Protein AF-A0A1Q9JGI2-F1 (afdb_monomer_lite)

Organism: NCBI:txid2652292

InterPro domains:
  IPR002078 RNA polymerase sigma factor 54 interaction domain [PF00158] (1-70)
  IPR002078 RNA polymerase sigma factor 54 interaction domain [PS50045] (1-134)
  IPR027417 P-loop containing nucleoside triphosphate hydrolase [G3DSA:3.40.50.300] (1-76)
  IPR027417 P-loop containing nucleoside triphosphate hydrolase [SSF52540] (1-148)
  IPR058031 NorR-like, AAA+ ATPase lid domain [PF25601] (77-155)

Foldseek 3Di:
DEAEAPLVDAPVVLVQVLCCLPVCWHADVPGDDIDHHDDDYHYDHPDDVVVCVVVVSHDPSSCVSNVPDDDDDDFCLVVLVCLQVLQVVLLVVCCVVVVAAEPEADPVVSVLSSPQPPPVGSVLSNVQSVQLCVVHRHYHRYPVSGDPVSVVVVDDDDDDDDDDDDDPPDDDDDDDDDDDDDDDDDDDDD

Structure (mmCIF, N/CA/C/O backbone):
data_AF-A0A1Q9JGI2-F1
#
_entry.id   AF-A0A1Q9JGI2-F1
#
loop_
_atom_site.group_PDB
_atom_site.id
_atom_site.type_symbol
_atom_site.label_atom_id
_atom_site.label_alt_id
_atom_site.label_comp_id
_atom_site.label_asym_id
_atom_site.label_entity_id
_atom_site.label_seq_id
_atom_site.pdbx_PDB_ins_code
_atom_site.Cartn_x
_atom_site.Cartn_y
_atom_site.Cartn_z
_atom_site.occupancy
_atom_site.B_iso_or_equiv
_atom_site.auth_seq_id
_atom_site.auth_comp_id
_atom_site.auth_asym_id
_atom_site.auth_atom_id
_atom_site.pdbx_PDB_model_num
ATOM 1 N N . MET A 1 1 ? -7.222 12.067 8.626 1.00 86.25 1 MET A N 1
ATOM 2 C CA . MET A 1 1 ? -6.091 11.325 9.224 1.00 86.25 1 MET A CA 1
ATOM 3 C C . MET A 1 1 ? -5.980 9.968 8.543 1.00 86.25 1 MET A C 1
ATOM 5 O O . MET A 1 1 ? -7.014 9.351 8.307 1.00 86.25 1 MET A O 1
ATOM 9 N N . PHE A 1 2 ? -4.762 9.530 8.213 1.00 91.88 2 PHE A N 1
ATOM 10 C CA . PHE A 1 2 ? -4.482 8.203 7.651 1.00 91.88 2 PHE A CA 1
ATOM 11 C C . PHE A 1 2 ? -3.657 7.391 8.654 1.00 91.88 2 PHE A C 1
ATOM 13 O O . PHE A 1 2 ? -2.666 7.902 9.171 1.00 91.88 2 PHE A O 1
ATOM 20 N N . LEU A 1 3 ? -4.098 6.173 8.956 1.00 90.25 3 LEU A N 1
ATOM 21 C CA . LEU A 1 3 ? -3.428 5.229 9.844 1.00 90.25 3 LEU A CA 1
ATOM 22 C C . LEU A 1 3 ? -2.911 4.070 8.996 1.00 90.25 3 LEU A C 1
ATOM 24 O O . LEU A 1 3 ? -3.700 3.212 8.595 1.00 90.25 3 LEU A O 1
ATOM 28 N N . ASP A 1 4 ? -1.611 4.067 8.712 1.00 91.56 4 ASP A N 1
ATOM 29 C CA . ASP A 1 4 ? -1.003 2.946 8.001 1.00 91.56 4 ASP A CA 1
ATOM 30 C C . ASP A 1 4 ? -0.742 1.776 8.950 1.00 91.56 4 ASP A C 1
ATOM 32 O O . ASP A 1 4 ? -0.468 1.987 10.132 1.00 91.56 4 ASP A O 1
ATOM 36 N N . GLU A 1 5 ? -0.870 0.557 8.430 1.00 89.31 5 GLU A N 1
ATOM 37 C CA . GLU A 1 5 ? -0.613 -0.693 9.155 1.00 89.31 5 GLU A CA 1
ATOM 38 C C . GLU A 1 5 ? -1.245 -0.728 10.556 1.00 89.31 5 GLU A C 1
ATOM 40 O O . GLU A 1 5 ? -0.575 -0.963 11.563 1.00 89.31 5 GLU A O 1
ATOM 45 N N . VAL A 1 6 ? -2.564 -0.516 10.643 1.00 90.25 6 VAL A N 1
ATOM 46 C CA . VAL A 1 6 ? -3.296 -0.454 11.926 1.00 90.25 6 VAL A CA 1
ATOM 47 C C . VAL A 1 6 ? -3.138 -1.724 12.777 1.00 90.25 6 VAL A C 1
ATOM 49 O O . VAL A 1 6 ? -3.292 -1.688 13.996 1.00 90.25 6 VAL A O 1
ATOM 52 N N . ASN A 1 7 ? -2.793 -2.846 12.148 1.00 88.12 7 ASN A N 1
ATOM 53 C CA . ASN A 1 7 ? -2.460 -4.108 12.801 1.00 88.12 7 ASN A CA 1
ATOM 54 C C . ASN A 1 7 ? -1.160 -4.073 13.622 1.00 88.12 7 ASN A C 1
ATOM 56 O O . ASN A 1 7 ? -1.022 -4.859 14.551 1.00 88.12 7 ASN A O 1
ATOM 60 N N . SER A 1 8 ? -0.231 -3.164 13.324 1.00 88.88 8 SER A N 1
ATOM 61 C CA . SER A 1 8 ? 1.023 -3.002 14.075 1.00 88.88 8 SER A CA 1
ATOM 62 C C . SER A 1 8 ? 0.835 -2.277 15.416 1.00 88.88 8 SER A C 1
ATOM 64 O O . SER A 1 8 ? 1.748 -2.234 16.242 1.00 88.88 8 SER A O 1
ATOM 66 N N . ILE A 1 9 ? -0.349 -1.699 15.655 1.00 90.31 9 ILE A N 1
ATOM 67 C CA . ILE A 1 9 ? -0.633 -0.904 16.849 1.00 90.31 9 ILE A CA 1
ATOM 68 C C . ILE A 1 9 ? -0.701 -1.819 18.082 1.00 90.31 9 ILE A C 1
ATOM 70 O O . ILE A 1 9 ? -1.552 -2.711 18.133 1.00 90.31 9 ILE A O 1
ATOM 74 N N . PRO A 1 10 ? 0.095 -1.557 19.137 1.00 91.44 10 PRO A N 1
ATOM 75 C CA . PRO A 1 10 ? 0.026 -2.315 20.383 1.00 91.44 10 PRO A CA 1
ATOM 76 C C . PRO A 1 10 ? -1.362 -2.258 21.047 1.00 91.44 10 PRO A C 1
ATOM 78 O O . PRO A 1 10 ? -2.032 -1.222 21.035 1.00 91.44 10 PRO A O 1
ATOM 81 N N . LEU A 1 11 ? -1.782 -3.347 21.703 1.00 90.06 11 LEU A N 1
ATOM 82 C CA . LEU A 1 11 ? -3.115 -3.494 22.322 1.00 90.06 11 LEU A CA 1
ATOM 83 C C . LEU A 1 11 ? -3.508 -2.347 23.273 1.00 90.06 11 LEU A C 1
ATOM 85 O O . LEU A 1 11 ? -4.669 -1.929 23.317 1.00 90.06 11 LEU A O 1
ATOM 89 N N . ASN A 1 12 ? -2.550 -1.807 24.030 1.00 89.62 12 ASN A N 1
ATOM 90 C CA . ASN A 1 12 ? -2.787 -0.678 24.935 1.00 89.62 12 ASN A CA 1
ATOM 91 C C . ASN A 1 12 ? -3.157 0.613 24.179 1.00 89.62 12 ASN A C 1
ATOM 93 O O . ASN A 1 12 ? -3.966 1.407 24.666 1.00 89.62 12 ASN A O 1
ATOM 97 N N . LEU A 1 13 ? -2.589 0.823 22.991 1.00 91.31 13 LEU A N 1
ATOM 98 C CA . LEU A 1 13 ? -2.854 1.979 22.145 1.00 91.31 13 LEU A CA 1
ATOM 99 C C . LEU A 1 13 ? -4.146 1.794 21.341 1.00 91.31 13 LEU A C 1
ATOM 101 O O . LEU A 1 13 ? -4.882 2.765 21.169 1.00 91.31 13 LEU A O 1
ATOM 105 N N . GLN A 1 14 ? -4.496 0.556 20.973 1.00 92.50 14 GLN A N 1
ATOM 106 C CA . GLN A 1 14 ? -5.791 0.234 20.358 1.00 92.50 14 GLN A CA 1
ATOM 107 C C . GLN A 1 14 ? -6.971 0.706 21.229 1.0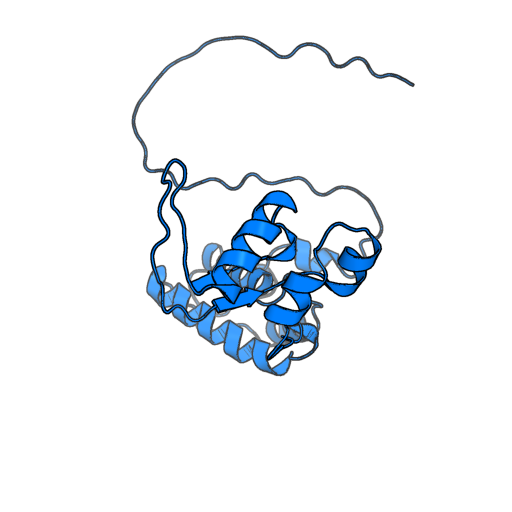0 92.50 14 GLN A C 1
ATOM 109 O O . GLN A 1 14 ? -7.931 1.275 20.716 1.00 92.50 14 GLN A O 1
ATOM 114 N N . GLY A 1 15 ? -6.883 0.557 22.558 1.00 90.94 15 GLY A N 1
ATOM 115 C CA . GLY A 1 15 ? -7.915 1.052 23.480 1.00 90.94 15 GLY A CA 1
ATOM 116 C C . GLY A 1 15 ? -8.041 2.582 23.512 1.00 90.94 15 GLY A C 1
ATOM 117 O O . GLY A 1 15 ? -9.142 3.111 23.652 1.00 90.94 15 GLY A O 1
ATOM 118 N N . LYS A 1 16 ? -6.930 3.309 23.344 1.00 90.44 16 LYS A N 1
ATOM 119 C CA . LYS A 1 16 ? -6.950 4.778 23.240 1.00 90.44 16 LYS A CA 1
ATOM 120 C C . LYS A 1 16 ? -7.532 5.233 21.903 1.00 90.44 16 LYS A C 1
ATOM 122 O O . LYS A 1 16 ? -8.309 6.180 21.881 1.00 90.44 16 LYS A O 1
ATOM 127 N N . LEU A 1 17 ? -7.190 4.540 20.815 1.00 91.19 17 LEU A N 1
ATOM 128 C CA . LEU A 1 17 ? -7.742 4.806 19.487 1.00 91.19 17 LEU A CA 1
ATOM 129 C C . LEU A 1 17 ? -9.256 4.571 19.453 1.00 91.19 17 LEU A C 1
ATOM 131 O O . LEU A 1 17 ? -9.982 5.397 18.913 1.00 91.19 17 LEU A O 1
ATOM 135 N N . LEU A 1 18 ? -9.734 3.494 20.084 1.00 91.75 18 LEU A N 1
ATOM 136 C CA . LEU A 1 18 ? -11.164 3.237 20.234 1.00 91.75 18 LEU A CA 1
ATOM 137 C C . LEU A 1 18 ? -11.869 4.398 20.945 1.00 91.75 18 LEU A C 1
ATOM 139 O O . LEU A 1 18 ? -12.852 4.913 20.428 1.00 91.75 18 LEU A O 1
ATOM 143 N N . ARG A 1 19 ? -11.334 4.872 22.079 1.00 90.12 19 ARG A N 1
ATOM 144 C CA . ARG A 1 19 ? -11.913 6.029 22.784 1.00 90.12 19 ARG A CA 1
ATOM 145 C C . ARG A 1 19 ? -11.949 7.287 21.921 1.00 90.12 19 ARG A C 1
ATOM 147 O O . ARG A 1 19 ? -12.943 8.001 21.951 1.00 90.12 19 ARG A O 1
ATOM 154 N N . ALA A 1 20 ? -10.901 7.533 21.138 1.00 90.50 20 ALA A N 1
ATOM 155 C CA . ALA A 1 20 ? -10.866 8.668 20.221 1.00 90.50 20 ALA A CA 1
ATOM 156 C C . ALA A 1 20 ? -11.921 8.557 19.107 1.00 90.50 20 ALA A C 1
ATOM 158 O O . ALA A 1 20 ? -12.533 9.558 18.745 1.00 90.50 20 ALA A O 1
ATOM 159 N N . LEU A 1 21 ? -12.153 7.345 18.595 1.00 89.25 21 LEU A N 1
ATOM 160 C CA . LEU A 1 21 ? -13.178 7.059 17.589 1.00 89.25 21 LEU A CA 1
ATOM 161 C C . LEU A 1 21 ? -14.604 7.188 18.135 1.00 89.25 21 LEU A C 1
ATOM 163 O O . LEU A 1 21 ? -15.486 7.621 17.406 1.00 89.25 21 LEU A O 1
ATOM 167 N N . GLU A 1 22 ? -14.841 6.786 19.384 1.00 89.06 22 GLU A N 1
ATOM 168 C CA . GLU A 1 22 ? -16.183 6.777 19.979 1.00 89.06 22 GLU A CA 1
ATOM 169 C C . GLU A 1 22 ? -16.595 8.129 20.556 1.00 89.06 22 GLU A C 1
ATOM 171 O O . GLU A 1 22 ? -17.720 8.570 20.337 1.00 89.06 22 GLU A O 1
ATOM 176 N N . ASN A 1 23 ? -15.687 8.791 21.274 1.00 90.06 23 ASN A N 1
ATOM 177 C CA . ASN A 1 23 ? -15.982 10.052 21.955 1.00 90.06 23 ASN A CA 1
ATOM 178 C C . ASN A 1 23 ? -15.722 11.273 21.069 1.00 90.06 23 ASN A C 1
ATOM 180 O O . ASN A 1 23 ? -15.964 12.393 21.510 1.00 90.06 23 ASN A O 1
ATOM 184 N N . HIS A 1 24 ? -15.165 11.078 19.866 1.00 90.31 24 HIS A N 1
ATOM 185 C CA . HIS A 1 24 ? -14.671 12.162 19.013 1.00 90.31 24 HIS A CA 1
ATOM 186 C C . HIS A 1 24 ? -13.760 13.134 19.775 1.00 90.31 24 HIS A C 1
ATOM 188 O O . HIS A 1 24 ? -13.758 14.334 19.520 1.00 90.31 24 HIS A O 1
ATOM 194 N N . ALA A 1 25 ? -12.984 12.620 20.732 1.00 91.19 25 ALA A N 1
ATOM 195 C CA . ALA A 1 25 ? -12.150 13.431 21.599 1.00 91.19 25 ALA A CA 1
ATOM 196 C C . ALA A 1 25 ? -10.812 12.753 21.883 1.00 91.19 25 ALA A C 1
ATOM 198 O O . ALA A 1 25 ? -10.717 11.534 22.039 1.00 91.19 25 ALA A O 1
ATOM 199 N N . ILE A 1 26 ? -9.759 13.557 21.980 1.00 91.94 26 ILE A N 1
ATOM 200 C CA . ILE A 1 26 ? -8.405 13.094 22.279 1.00 91.94 26 ILE A CA 1
ATOM 201 C C . ILE A 1 26 ? -7.867 13.751 23.542 1.00 91.94 26 ILE A C 1
ATOM 203 O O . ILE A 1 26 ? -8.270 14.844 23.934 1.00 91.94 26 ILE A O 1
ATOM 207 N N . ARG A 1 27 ? -6.898 13.084 24.162 1.00 91.12 27 ARG A N 1
ATOM 208 C CA . ARG A 1 27 ? -6.181 13.571 25.338 1.00 91.12 27 ARG A CA 1
ATOM 209 C C . ARG A 1 27 ? -4.689 13.502 25.069 1.00 91.12 27 ARG A C 1
ATOM 211 O O . ARG A 1 27 ? -4.192 12.447 24.665 1.00 91.12 27 ARG A O 1
ATOM 218 N N . ARG A 1 28 ? -3.966 14.602 25.288 1.00 90.88 28 ARG A N 1
ATOM 219 C CA . ARG A 1 28 ? -2.502 14.586 25.170 1.00 90.88 28 ARG A CA 1
ATOM 220 C C . ARG A 1 28 ? -1.890 13.793 26.322 1.00 90.88 28 ARG A C 1
ATOM 222 O O . ARG A 1 28 ? -2.480 13.645 27.390 1.00 90.88 28 ARG A O 1
ATOM 229 N N . VAL A 1 29 ? -0.690 13.263 26.109 1.00 90.50 29 VAL A N 1
ATOM 230 C CA . VAL A 1 29 ? 0.032 12.542 27.165 1.00 90.50 29 VAL A CA 1
ATOM 231 C C . VAL A 1 29 ? 0.320 13.508 28.318 1.00 90.50 29 VAL A C 1
ATOM 233 O O . VAL A 1 29 ? 0.871 14.580 28.095 1.00 90.50 29 VAL A O 1
ATOM 236 N N . GLY A 1 30 ? -0.083 13.135 29.535 1.00 90.31 30 GLY A N 1
ATOM 237 C CA . GLY A 1 30 ? 0.064 13.966 30.737 1.00 90.31 30 GLY A CA 1
ATOM 238 C C . GLY A 1 30 ? -1.056 14.987 30.966 1.00 90.31 30 GLY A C 1
ATOM 239 O O . GLY A 1 30 ? -1.096 15.612 32.019 1.00 90.31 30 GLY A O 1
ATOM 240 N N . GLU A 1 31 ? -1.990 15.139 30.027 1.00 92.31 31 GLU A N 1
ATOM 241 C CA . GLU A 1 31 ? -3.155 16.013 30.180 1.00 92.31 31 GLU A CA 1
ATOM 242 C C . GLU A 1 31 ? -4.300 15.252 30.870 1.00 92.31 31 GLU A C 1
ATOM 244 O O . GLU A 1 31 ? -4.429 14.036 30.716 1.00 92.31 31 GLU A O 1
ATOM 249 N N . THR A 1 32 ? -5.134 15.942 31.648 1.00 88.50 32 THR A N 1
ATOM 250 C CA . THR A 1 32 ? -6.282 15.331 32.349 1.00 88.50 32 THR A CA 1
ATOM 251 C C . THR A 1 32 ? -7.618 15.595 31.665 1.00 88.50 32 THR A C 1
ATOM 253 O O . THR A 1 32 ? -8.570 14.855 31.908 1.00 88.50 32 THR A O 1
ATOM 256 N N . PHE A 1 33 ? -7.689 16.601 30.793 1.00 90.31 33 PHE A N 1
ATOM 257 C CA . PHE A 1 33 ? -8.903 16.971 30.075 1.00 90.31 33 PHE A CA 1
ATOM 258 C C . PHE A 1 33 ? -8.884 16.485 28.625 1.00 90.31 33 PHE A C 1
ATOM 260 O O . PHE A 1 33 ? -7.829 16.293 28.019 1.00 90.31 33 PHE A O 1
ATOM 267 N N . GLU A 1 34 ? -10.075 16.248 28.088 1.00 92.19 34 GLU A N 1
ATOM 268 C CA . GLU A 1 34 ? -10.279 15.807 26.711 1.00 92.19 34 GLU A CA 1
ATOM 269 C C . GLU A 1 34 ? -10.538 17.007 25.801 1.00 92.19 34 GLU A C 1
ATOM 271 O O . GLU A 1 34 ? -10.985 18.066 26.243 1.00 92.19 34 GLU A O 1
ATOM 276 N N . ARG A 1 35 ? -10.209 16.848 24.522 1.00 92.12 35 ARG A N 1
ATOM 277 C CA . ARG A 1 35 ? -10.383 17.866 23.488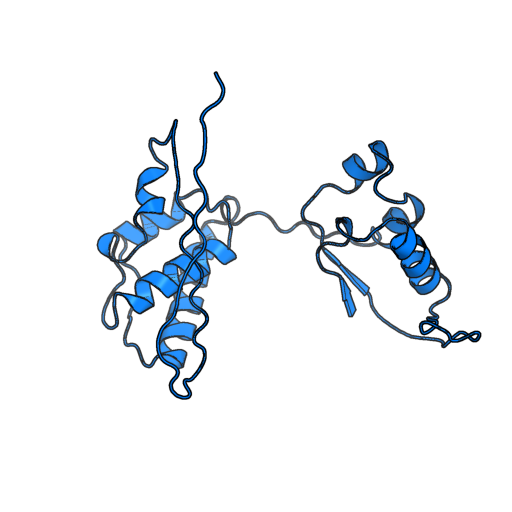 1.00 92.12 35 ARG A CA 1
ATOM 278 C C . ARG A 1 35 ? -11.196 17.260 22.365 1.00 92.12 35 ARG A C 1
ATOM 280 O O . ARG A 1 35 ? -10.756 16.266 21.790 1.00 92.12 35 ARG A O 1
ATOM 287 N N . GLU A 1 36 ? -12.341 17.856 22.062 1.00 93.69 36 GLU A N 1
ATOM 288 C CA . GLU A 1 36 ? -13.157 17.443 20.923 1.00 93.69 36 GLU A CA 1
ATOM 289 C C . GLU A 1 36 ? -12.398 17.626 19.605 1.00 93.69 36 GLU A C 1
ATOM 291 O O . GLU A 1 36 ? -11.622 18.569 19.419 1.00 93.69 36 GLU A O 1
ATOM 296 N N . THR A 1 37 ? -12.612 16.686 18.694 1.00 89.00 37 THR A N 1
ATOM 297 C CA . THR A 1 37 ? -11.967 16.615 17.389 1.00 89.00 37 THR A CA 1
ATOM 298 C C . THR A 1 37 ? -12.933 16.074 16.350 1.00 89.00 37 THR A C 1
ATOM 300 O O . THR A 1 37 ? -13.433 14.959 16.480 1.00 89.00 37 THR A O 1
ATOM 303 N N . ASP A 1 38 ? -13.104 16.824 15.267 1.00 90.62 38 ASP A N 1
ATOM 304 C CA . ASP A 1 38 ? -13.773 16.351 14.060 1.00 90.62 38 ASP A CA 1
ATOM 305 C C . ASP A 1 38 ? -12.717 15.876 13.054 1.00 90.62 38 ASP A C 1
ATOM 307 O O . ASP A 1 38 ? -12.021 16.672 12.418 1.00 90.62 38 ASP A O 1
ATOM 311 N N . VAL A 1 39 ? -12.519 14.558 12.975 1.00 89.44 39 VAL A N 1
ATOM 312 C CA . VAL A 1 39 ? -11.519 13.949 12.094 1.00 89.44 39 VAL A CA 1
ATOM 313 C C . VAL A 1 39 ? -12.098 12.769 11.329 1.00 89.44 39 VAL A C 1
ATOM 315 O O . VAL A 1 39 ? -12.639 11.823 11.895 1.00 89.44 39 VAL A O 1
ATOM 318 N N . ARG A 1 40 ? -11.881 12.763 10.011 1.00 90.00 40 ARG A N 1
ATOM 319 C CA . ARG A 1 40 ? -12.107 11.576 9.183 1.00 90.00 40 ARG A CA 1
ATOM 320 C C . ARG A 1 40 ? -10.900 10.648 9.264 1.00 90.00 40 ARG A C 1
ATOM 322 O O . ARG A 1 40 ? -9.776 11.076 8.979 1.00 90.00 40 ARG A O 1
ATOM 329 N N . ILE A 1 41 ? -11.133 9.388 9.617 1.00 88.81 41 ILE A N 1
ATOM 330 C CA . ILE A 1 41 ? -10.091 8.364 9.747 1.00 88.81 41 ILE A CA 1
ATOM 331 C C . ILE A 1 41 ? -10.170 7.401 8.564 1.00 88.81 41 ILE A C 1
ATOM 333 O O . ILE A 1 41 ? -11.242 6.925 8.200 1.00 88.81 41 ILE A O 1
ATOM 337 N N . ILE A 1 42 ? -9.016 7.141 7.956 1.00 92.06 42 ILE A N 1
ATOM 338 C CA . ILE A 1 42 ? -8.810 6.114 6.935 1.00 92.06 42 ILE A CA 1
ATOM 339 C C . ILE A 1 42 ? -7.691 5.221 7.460 1.00 92.06 42 ILE A C 1
ATOM 341 O O . ILE A 1 42 ? -6.659 5.742 7.874 1.00 92.06 42 ILE A O 1
ATOM 345 N N . ALA A 1 43 ? -7.893 3.907 7.469 1.00 91.81 43 ALA A N 1
ATOM 346 C CA . ALA A 1 43 ? -6.903 2.954 7.954 1.00 91.81 43 ALA A CA 1
ATOM 347 C C . ALA A 1 43 ? -6.587 1.906 6.883 1.00 91.81 43 ALA A C 1
ATOM 349 O O . ALA A 1 43 ? -7.484 1.480 6.153 1.00 91.81 43 ALA A O 1
ATOM 350 N N . SER A 1 44 ? -5.331 1.480 6.815 1.00 92.19 44 SER A N 1
ATOM 351 C CA . SER A 1 44 ? -4.867 0.354 5.999 1.00 92.19 44 SER A CA 1
ATOM 352 C C . SER A 1 44 ? -4.320 -0.761 6.883 1.00 92.19 44 SER A C 1
ATOM 354 O O . SER A 1 44 ? -3.937 -0.567 8.037 1.00 92.19 44 SER A O 1
ATOM 356 N N . THR A 1 45 ? -4.314 -1.967 6.328 1.00 90.56 45 THR A N 1
ATOM 357 C CA . THR A 1 45 ? -3.728 -3.151 6.948 1.00 90.56 45 THR A CA 1
ATOM 358 C C . THR A 1 45 ? -3.147 -4.041 5.857 1.00 90.56 45 THR A C 1
ATOM 360 O O . THR A 1 45 ? -3.714 -4.136 4.767 1.00 90.56 45 THR A O 1
ATOM 363 N N . ASN A 1 46 ? -2.001 -4.655 6.139 1.00 87.00 46 ASN A N 1
ATOM 364 C CA . ASN A 1 46 ? -1.339 -5.614 5.254 1.00 87.00 46 ASN A CA 1
ATOM 365 C C . ASN A 1 46 ? -1.748 -7.070 5.552 1.00 87.00 46 ASN A C 1
ATOM 367 O O . ASN A 1 46 ? -1.452 -7.962 4.761 1.00 87.00 46 ASN A O 1
ATOM 371 N N . GLU A 1 47 ? -2.466 -7.309 6.652 1.00 82.88 47 GLU A N 1
ATOM 372 C CA . GLU A 1 47 ? -2.909 -8.631 7.082 1.00 82.88 47 GLU A CA 1
ATOM 373 C C . GLU A 1 47 ? -4.421 -8.684 7.319 1.00 82.88 47 GLU A C 1
ATOM 375 O O . GLU A 1 47 ? -5.109 -7.686 7.534 1.00 82.88 47 GLU A O 1
ATOM 380 N N . MET A 1 48 ? -4.978 -9.894 7.296 1.00 85.31 48 MET A N 1
ATOM 381 C CA . MET A 1 48 ? -6.387 -10.081 7.628 1.00 85.31 48 MET A CA 1
ATOM 382 C C . MET A 1 48 ? -6.600 -9.931 9.136 1.00 85.31 48 MET A C 1
ATOM 384 O O . MET A 1 48 ? -6.364 -10.874 9.891 1.00 85.31 48 MET A O 1
ATOM 388 N N . LEU A 1 49 ? -7.152 -8.787 9.555 1.00 86.25 49 LEU A N 1
ATOM 389 C CA . LEU A 1 49 ? -7.452 -8.480 10.963 1.00 86.25 49 LEU A CA 1
ATOM 390 C C . LEU A 1 49 ? -8.268 -9.573 11.675 1.00 86.25 49 LEU A C 1
ATOM 392 O O . LEU A 1 49 ? -8.093 -9.784 12.870 1.00 86.25 49 LEU A O 1
ATOM 396 N N . TYR A 1 50 ? -9.115 -10.319 10.957 1.00 85.44 50 TYR A N 1
ATOM 397 C CA . TYR A 1 50 ? -9.852 -11.459 11.520 1.00 85.44 50 TYR A CA 1
ATOM 398 C C . TYR A 1 50 ? -8.941 -12.540 12.115 1.00 85.44 50 TYR A C 1
ATOM 400 O O . TYR A 1 50 ? -9.238 -13.039 13.194 1.00 85.44 50 TYR A O 1
ATOM 408 N N . LYS A 1 51 ? -7.811 -12.855 11.470 1.00 88.31 51 LYS A N 1
ATOM 409 C CA . LYS A 1 51 ? -6.844 -13.836 11.991 1.00 88.31 51 LYS A CA 1
ATOM 410 C C . LYS A 1 51 ? -6.157 -13.327 13.261 1.00 88.31 51 LYS A C 1
ATOM 412 O O . LYS A 1 51 ? -5.867 -14.102 14.164 1.00 88.31 51 LYS A O 1
ATOM 417 N N . MET A 1 52 ? -5.937 -12.017 13.355 1.00 85.88 52 MET A N 1
ATOM 418 C CA . MET A 1 52 ? -5.350 -11.390 14.543 1.00 85.88 52 MET A CA 1
ATOM 419 C C . MET A 1 52 ? -6.328 -11.331 15.719 1.00 85.88 52 MET A C 1
ATOM 421 O O . MET A 1 52 ? -5.907 -11.417 16.872 1.00 85.88 52 MET A O 1
ATOM 425 N N . LEU A 1 53 ? -7.638 -11.236 15.447 1.00 88.69 53 LEU A N 1
ATOM 426 C CA . LEU A 1 53 ? -8.664 -11.365 16.486 1.00 88.69 53 LEU A CA 1
ATOM 427 C C . LEU A 1 53 ? -8.615 -12.742 17.157 1.00 88.69 53 LEU A C 1
ATOM 429 O O . LEU A 1 53 ? -8.762 -12.826 18.373 1.00 88.69 53 LEU A O 1
ATOM 433 N N . GLU A 1 54 ? -8.412 -13.810 16.379 1.00 88.50 54 GLU A N 1
ATOM 434 C CA . GLU A 1 54 ? -8.318 -15.183 16.901 1.00 88.50 54 GLU A CA 1
ATOM 435 C C . GLU A 1 54 ? -7.094 -15.376 17.804 1.00 88.50 54 GLU A C 1
ATOM 437 O O . GLU A 1 54 ? -7.156 -16.125 18.775 1.00 88.50 54 GLU A O 1
ATOM 442 N N . ARG A 1 55 ? -6.004 -14.651 17.528 1.00 89.06 55 ARG A N 1
ATOM 443 C CA . ARG A 1 55 ? -4.768 -14.658 18.328 1.00 89.06 55 ARG A CA 1
ATOM 444 C C . ARG A 1 55 ? -4.804 -13.711 19.531 1.00 89.06 55 ARG A C 1
ATOM 446 O O . ARG A 1 55 ? -3.874 -13.710 20.329 1.00 89.06 55 ARG A O 1
ATOM 453 N N . GLY A 1 56 ? -5.853 -12.897 19.669 1.00 86.56 56 GLY A N 1
ATOM 454 C CA . GLY A 1 56 ? -5.963 -11.890 20.729 1.00 86.56 56 GLY A CA 1
ATOM 455 C C . GLY A 1 56 ? -5.041 -10.675 20.554 1.00 86.56 56 GLY A C 1
ATOM 456 O O . GLY A 1 56 ? -4.906 -9.877 21.477 1.00 86.56 56 GLY A O 1
ATOM 457 N N . GLU A 1 57 ? -4.427 -10.510 19.381 1.00 88.06 57 GLU A N 1
ATOM 458 C CA . GLU A 1 57 ? -3.494 -9.415 19.061 1.00 88.06 57 GLU A CA 1
ATOM 459 C C . GLU A 1 57 ? -4.222 -8.129 18.641 1.00 88.06 57 GLU A C 1
ATOM 461 O O . GLU A 1 57 ? -3.654 -7.034 18.650 1.00 88.06 57 GLU A O 1
ATOM 466 N N . PHE A 1 58 ? -5.507 -8.245 18.302 1.00 91.75 58 PHE A N 1
ATOM 467 C CA . PHE A 1 58 ? -6.335 -7.121 17.895 1.00 91.75 58 PHE A CA 1
ATOM 468 C C . PHE A 1 58 ? -7.665 -7.109 18.646 1.00 91.75 58 PHE A C 1
ATOM 470 O O . PHE A 1 58 ? -8.278 -8.154 18.886 1.00 91.75 58 PHE A O 1
ATOM 477 N N . ARG A 1 59 ? -8.140 -5.919 19.023 1.00 91.62 59 ARG A N 1
ATOM 478 C CA . ARG A 1 59 ? -9.420 -5.789 19.717 1.00 91.62 59 ARG A CA 1
ATOM 479 C C . ARG A 1 59 ? -10.595 -5.840 18.744 1.00 91.62 59 ARG A C 1
ATOM 481 O O . ARG A 1 59 ? -10.651 -5.135 17.735 1.00 91.62 59 ARG A O 1
ATOM 488 N N . ARG A 1 60 ? -11.586 -6.659 19.096 1.00 91.25 60 ARG A N 1
ATOM 489 C CA . ARG A 1 60 ? -12.797 -6.870 18.292 1.00 91.25 60 ARG A CA 1
ATOM 490 C C . ARG A 1 60 ? -13.641 -5.597 18.150 1.00 91.25 60 ARG A C 1
ATOM 492 O O . ARG A 1 60 ? -14.170 -5.340 17.074 1.00 91.25 60 ARG A O 1
ATOM 499 N N . ASP A 1 61 ? -13.746 -4.803 19.212 1.00 91.81 61 ASP A N 1
ATOM 500 C CA . ASP A 1 61 ? -14.482 -3.531 19.229 1.00 91.81 61 ASP A CA 1
ATOM 501 C C . ASP A 1 61 ? -13.907 -2.506 18.234 1.00 91.81 61 ASP A C 1
ATOM 503 O O . ASP A 1 61 ? -14.653 -1.909 17.455 1.00 91.81 61 ASP A O 1
ATOM 507 N N . LEU A 1 62 ? -12.580 -2.374 18.176 1.00 90.44 62 LEU A N 1
ATOM 508 C CA . LEU A 1 62 ? -11.893 -1.502 17.227 1.00 90.44 62 LEU A CA 1
ATOM 509 C C . LEU A 1 62 ? -12.129 -1.937 15.773 1.00 90.44 62 LEU A C 1
ATOM 511 O O . LEU A 1 62 ? -12.380 -1.087 14.918 1.00 90.44 62 LEU A O 1
ATOM 515 N N . LEU A 1 63 ? -12.107 -3.248 15.489 1.00 89.38 63 LEU A N 1
ATOM 516 C CA . LEU A 1 63 ? -12.367 -3.752 14.135 1.00 89.38 63 LEU A CA 1
ATOM 517 C C . LEU A 1 63 ? -13.752 -3.328 13.646 1.00 89.38 63 LEU A C 1
ATOM 519 O O . LEU A 1 63 ? -13.878 -2.860 12.518 1.00 89.38 63 LEU A O 1
ATOM 523 N N . TYR A 1 64 ? -14.785 -3.475 14.477 1.00 89.50 64 TYR A N 1
ATOM 524 C CA . TYR A 1 64 ? -16.148 -3.118 14.081 1.00 89.50 64 TYR A CA 1
ATOM 525 C C . TYR A 1 64 ? -16.317 -1.619 13.819 1.00 89.50 64 TYR A C 1
ATOM 527 O O . TYR A 1 64 ? -17.077 -1.249 12.928 1.00 89.50 64 TYR A O 1
ATOM 535 N N . ARG A 1 65 ? -15.585 -0.755 14.536 1.00 88.94 65 ARG A N 1
ATOM 536 C CA . ARG A 1 65 ? -15.590 0.696 14.286 1.00 88.94 65 ARG A CA 1
ATOM 537 C C . ARG A 1 65 ? -14.851 1.085 13.009 1.00 88.94 65 ARG A C 1
ATOM 539 O O . ARG A 1 65 ? -15.282 2.004 12.323 1.00 88.94 65 ARG A O 1
ATOM 546 N N . LEU A 1 66 ? -13.759 0.397 12.681 1.00 87.38 66 LE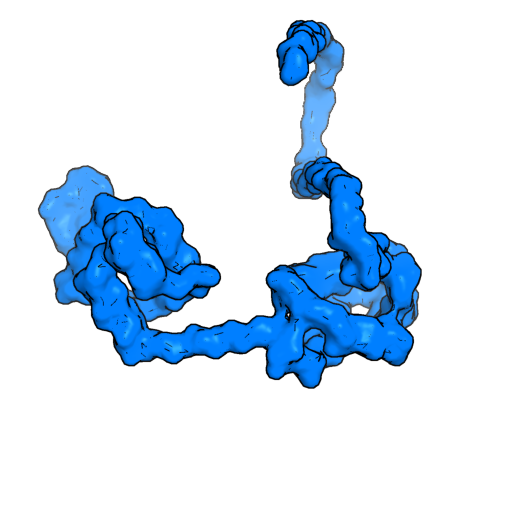U A N 1
ATOM 547 C CA . LEU A 1 66 ? -12.990 0.671 11.464 1.00 87.38 66 LEU A CA 1
ATOM 548 C C . LEU A 1 66 ? -13.643 0.068 10.213 1.00 87.38 66 LEU A C 1
ATOM 550 O O . LEU A 1 66 ? -13.599 0.664 9.138 1.00 87.38 66 LEU A O 1
ATOM 554 N N . LYS A 1 67 ? -14.279 -1.102 10.336 1.00 85.44 67 LYS A N 1
ATOM 555 C CA . LYS A 1 67 ? -14.838 -1.864 9.212 1.00 85.44 67 LYS A CA 1
ATOM 556 C C . LYS A 1 67 ? -16.253 -1.409 8.826 1.00 85.44 67 LYS A C 1
ATOM 558 O O . LYS A 1 67 ? -17.153 -2.230 8.673 1.00 85.44 67 LYS A O 1
ATOM 563 N N . VAL A 1 68 ? -16.442 -0.104 8.645 1.00 84.81 68 VAL A N 1
ATOM 564 C CA . VAL A 1 68 ? -17.693 0.459 8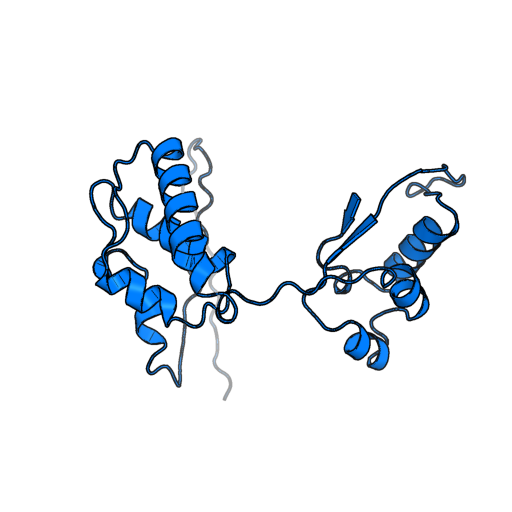.101 1.00 84.81 68 VAL A CA 1
ATOM 565 C C . VAL A 1 68 ? -17.678 0.427 6.571 1.00 84.81 68 VAL A C 1
ATOM 567 O O . VAL A 1 68 ? -18.650 0.016 5.948 1.00 84.81 68 VAL A O 1
ATOM 570 N N . ALA A 1 69 ? -16.551 0.805 5.964 1.00 84.81 69 ALA A N 1
ATOM 571 C CA . ALA A 1 69 ? -16.325 0.729 4.524 1.00 84.81 69 ALA A CA 1
ATOM 572 C C . ALA A 1 69 ? -14.916 0.185 4.267 1.00 84.81 69 ALA A C 1
ATOM 574 O O . ALA A 1 69 ? -13.927 0.832 4.605 1.00 84.81 69 ALA A O 1
ATOM 575 N N . SER A 1 70 ? -14.824 -1.018 3.697 1.00 84.25 70 SER A N 1
ATOM 576 C CA . SER A 1 70 ? -13.550 -1.670 3.383 1.00 84.25 70 SER A CA 1
ATOM 577 C C . SER A 1 70 ? -13.306 -1.692 1.881 1.00 84.25 70 SER A C 1
ATOM 579 O O . SER A 1 70 ? -14.149 -2.181 1.131 1.00 84.25 70 SER A O 1
ATOM 581 N N . PHE A 1 71 ? -12.126 -1.237 1.467 1.00 87.19 71 PHE A N 1
ATOM 582 C CA . PHE A 1 71 ? -11.656 -1.322 0.089 1.00 87.19 71 PHE A CA 1
ATOM 583 C C . PHE A 1 71 ? -10.457 -2.261 0.031 1.00 87.19 71 PHE A C 1
ATOM 585 O O . PHE A 1 71 ? -9.458 -2.041 0.715 1.00 87.19 71 PHE A O 1
ATOM 592 N N . THR A 1 72 ? -10.558 -3.309 -0.781 1.00 86.44 72 THR A N 1
ATOM 593 C CA . THR A 1 72 ? -9.445 -4.224 -1.034 1.00 86.44 72 THR A CA 1
ATOM 594 C C . THR A 1 72 ? -8.741 -3.785 -2.306 1.00 86.44 72 THR A C 1
ATOM 596 O O . THR A 1 72 ? -9.358 -3.726 -3.367 1.00 86.44 72 THR A O 1
ATOM 599 N N . ILE A 1 73 ? -7.454 -3.461 -2.199 1.00 86.62 73 ILE A N 1
ATOM 600 C CA . ILE A 1 73 ? -6.627 -3.109 -3.353 1.00 86.62 73 ILE A CA 1
ATOM 601 C C . ILE A 1 73 ? -6.081 -4.418 -3.937 1.00 86.62 73 ILE A C 1
ATOM 603 O O . ILE A 1 73 ? -5.303 -5.081 -3.247 1.00 86.62 73 ILE A O 1
ATOM 607 N N . PRO A 1 74 ? -6.474 -4.822 -5.162 1.00 86.62 74 PRO A N 1
ATOM 608 C CA . PRO A 1 74 ? -5.924 -6.026 -5.764 1.00 86.62 74 PRO A CA 1
ATOM 609 C C . PRO A 1 74 ? -4.435 -5.828 -6.080 1.00 86.62 74 PRO A C 1
ATOM 611 O O . PRO A 1 74 ? -4.044 -4.717 -6.474 1.00 86.62 74 PRO A O 1
ATOM 614 N N . PRO A 1 75 ? -3.617 -6.881 -5.903 1.00 87.44 75 PRO A N 1
ATOM 615 C CA . PRO A 1 75 ? -2.191 -6.848 -6.194 1.00 87.44 75 PRO A CA 1
ATOM 616 C C . PRO A 1 75 ? -1.941 -6.592 -7.683 1.00 87.44 75 PRO A C 1
ATOM 618 O O . PRO A 1 75 ? -2.803 -6.848 -8.519 1.00 87.44 75 PRO A O 1
ATOM 621 N N . LEU A 1 76 ? -0.742 -6.116 -8.019 1.00 87.00 76 LEU A N 1
ATOM 622 C CA . LEU A 1 76 ? -0.381 -5.682 -9.372 1.00 87.00 76 LEU A CA 1
ATOM 623 C C . LEU A 1 76 ? -0.518 -6.807 -10.414 1.00 87.00 76 LEU A C 1
ATOM 625 O O . LEU A 1 76 ? -0.937 -6.549 -11.537 1.00 87.00 76 LEU A O 1
ATOM 629 N N . ARG A 1 77 ? -0.267 -8.061 -10.018 1.00 82.88 77 ARG A N 1
ATOM 630 C CA . ARG A 1 77 ? -0.477 -9.251 -10.864 1.00 82.88 77 ARG A CA 1
ATOM 631 C C . ARG A 1 77 ? -1.915 -9.438 -11.359 1.00 82.88 77 ARG A C 1
ATOM 633 O O . ARG A 1 77 ? -2.104 -9.950 -12.454 1.00 82.88 77 ARG A O 1
ATOM 640 N N . ASP A 1 78 ? -2.913 -8.999 -10.590 1.00 84.69 78 ASP A N 1
ATOM 641 C CA . ASP A 1 78 ? -4.332 -9.131 -10.956 1.00 84.69 78 ASP A CA 1
ATOM 642 C C . ASP A 1 78 ? -4.803 -7.956 -11.841 1.00 84.69 78 ASP A C 1
ATOM 644 O O . ASP A 1 78 ? -5.948 -7.924 -12.283 1.00 84.69 78 ASP A O 1
ATOM 648 N N . ARG A 1 79 ? -3.922 -6.976 -12.087 1.00 88.88 79 ARG A N 1
ATOM 649 C CA . ARG A 1 79 ? -4.156 -5.746 -12.863 1.00 88.88 79 ARG A CA 1
ATOM 650 C C . ARG A 1 79 ? -2.980 -5.467 -13.811 1.00 88.88 79 ARG A C 1
ATOM 652 O O . ARG A 1 79 ? -2.472 -4.349 -13.878 1.00 88.88 79 ARG A O 1
ATOM 659 N N . ALA A 1 80 ? -2.521 -6.495 -14.523 1.00 84.38 80 ALA A N 1
ATOM 660 C CA . ALA A 1 80 ? -1.357 -6.396 -15.407 1.00 84.38 80 ALA A CA 1
ATOM 661 C C . ALA A 1 80 ? -1.514 -5.323 -16.508 1.00 84.38 80 ALA A C 1
ATOM 663 O O . ALA A 1 80 ? -0.520 -4.743 -16.941 1.00 84.38 80 ALA A O 1
ATOM 664 N N . ASP A 1 81 ? -2.752 -4.998 -16.893 1.00 87.94 81 ASP A N 1
ATOM 665 C CA . ASP A 1 81 ? -3.071 -3.933 -17.853 1.00 87.94 81 ASP A CA 1
ATOM 666 C C . ASP A 1 81 ? -2.689 -2.524 -17.353 1.00 87.94 81 ASP A C 1
ATOM 668 O O . ASP A 1 81 ? -2.462 -1.622 -18.161 1.00 87.94 81 ASP A O 1
ATOM 672 N N . ASP A 1 82 ? -2.552 -2.325 -16.034 1.00 90.75 82 ASP A N 1
ATOM 673 C CA . ASP A 1 82 ? -2.111 -1.052 -15.446 1.00 90.75 82 ASP A CA 1
ATOM 674 C C . ASP A 1 82 ? -0.584 -0.859 -15.566 1.00 90.75 82 ASP A C 1
ATOM 676 O O . ASP A 1 82 ? -0.090 0.266 -15.451 1.00 90.75 82 ASP A O 1
ATOM 680 N N . ILE A 1 83 ? 0.190 -1.932 -15.793 1.00 91.81 83 ILE A N 1
ATOM 681 C CA . ILE A 1 83 ? 1.664 -1.905 -15.767 1.00 91.81 83 ILE A CA 1
ATOM 682 C C . ILE A 1 83 ? 2.244 -0.926 -16.800 1.00 91.81 83 ILE A C 1
ATOM 684 O O . ILE A 1 83 ? 3.027 -0.065 -16.390 1.00 91.81 83 ILE A O 1
ATOM 688 N N . PRO A 1 84 ? 1.860 -0.953 -18.095 1.00 92.06 84 PRO A N 1
ATOM 689 C CA . PRO A 1 84 ? 2.422 -0.029 -19.083 1.00 92.06 84 PRO A CA 1
ATOM 690 C C . PRO A 1 84 ? 2.160 1.441 -18.732 1.00 92.06 84 PRO A C 1
ATOM 692 O O . PRO A 1 84 ? 3.034 2.297 -18.899 1.00 92.06 84 PRO A O 1
ATOM 695 N N . LEU A 1 85 ? 0.971 1.737 -18.192 1.00 93.06 85 LEU A N 1
ATOM 696 C CA . LEU A 1 85 ? 0.590 3.085 -17.776 1.00 93.06 85 LEU A CA 1
ATOM 697 C C . LEU A 1 85 ? 1.424 3.555 -16.576 1.00 93.06 85 LEU A C 1
ATOM 699 O O . LEU A 1 85 ? 1.933 4.678 -16.578 1.00 93.06 85 LEU A O 1
ATOM 703 N N . LEU A 1 86 ? 1.603 2.686 -15.577 1.00 93.50 86 LEU A N 1
ATOM 704 C CA . LEU A 1 86 ? 2.434 2.959 -14.404 1.00 93.50 86 LEU A CA 1
ATOM 705 C C . LEU A 1 86 ? 3.904 3.158 -14.788 1.00 93.50 86 LEU A C 1
ATOM 707 O O . LEU A 1 86 ? 4.530 4.115 -14.334 1.00 93.50 86 LEU A O 1
ATOM 711 N N . CYS A 1 87 ? 4.444 2.308 -15.662 1.00 93.69 87 CYS A N 1
ATOM 712 C CA . CYS A 1 87 ? 5.798 2.445 -16.189 1.00 93.69 87 CYS A CA 1
ATOM 713 C C . CYS A 1 87 ? 6.012 3.810 -16.845 1.00 93.69 87 CYS A C 1
ATOM 715 O O . CYS A 1 87 ? 6.953 4.521 -16.496 1.00 93.69 87 CYS A O 1
ATOM 717 N N . ASN A 1 88 ? 5.119 4.204 -17.755 1.00 93.06 88 ASN A N 1
ATOM 718 C CA . ASN A 1 88 ? 5.227 5.484 -18.448 1.00 93.06 88 ASN A CA 1
ATOM 719 C C . ASN A 1 88 ? 5.130 6.675 -17.476 1.00 93.06 88 ASN A C 1
ATOM 721 O O . ASN A 1 88 ? 5.887 7.645 -17.581 1.00 93.06 88 ASN A O 1
ATOM 725 N N . HIS A 1 89 ? 4.244 6.580 -16.478 1.00 95.19 89 HIS A N 1
ATOM 726 C CA . HIS A 1 89 ? 4.134 7.583 -15.423 1.00 95.19 89 HIS A CA 1
ATOM 727 C C . HIS A 1 89 ? 5.451 7.744 -14.646 1.00 95.19 89 HIS A C 1
ATOM 729 O O . HIS A 1 89 ? 5.932 8.868 -14.482 1.00 95.19 89 HIS A O 1
ATOM 735 N N . TYR A 1 90 ? 6.068 6.640 -14.212 1.00 94.69 90 TYR A N 1
ATOM 736 C CA . TYR A 1 90 ? 7.332 6.682 -13.473 1.00 94.69 90 TYR A CA 1
ATOM 737 C C . TYR A 1 90 ? 8.508 7.154 -14.328 1.00 94.69 90 TYR A C 1
ATOM 739 O O . TYR A 1 90 ? 9.298 7.972 -13.863 1.00 94.69 90 TYR A O 1
ATOM 747 N N . ILE A 1 91 ? 8.601 6.724 -15.588 1.00 93.19 91 ILE A N 1
ATOM 748 C CA . ILE A 1 91 ? 9.634 7.201 -16.521 1.00 93.19 91 ILE A CA 1
ATOM 749 C C . ILE A 1 91 ? 9.521 8.712 -16.705 1.00 93.19 91 ILE A C 1
ATOM 751 O O . ILE A 1 91 ? 10.511 9.424 -16.563 1.00 93.19 91 ILE A O 1
ATOM 755 N N . THR A 1 92 ? 8.310 9.223 -16.934 1.00 93.69 92 THR A N 1
ATOM 756 C CA . THR A 1 92 ? 8.069 10.668 -17.051 1.00 93.69 92 THR A CA 1
ATOM 757 C C . THR A 1 92 ? 8.467 11.401 -15.767 1.00 93.69 92 THR A C 1
ATOM 759 O O . THR A 1 92 ? 9.149 12.427 -15.816 1.00 93.69 92 THR A O 1
ATOM 762 N N . GLN A 1 93 ? 8.098 10.861 -14.602 1.00 94.12 93 GLN A N 1
ATOM 763 C CA . GLN A 1 93 ? 8.467 11.428 -13.305 1.00 94.12 93 GLN A CA 1
ATOM 764 C C . GLN A 1 93 ? 9.993 11.492 -13.116 1.00 94.12 93 GLN A C 1
ATOM 766 O O . GLN A 1 93 ? 10.516 12.519 -12.676 1.00 94.12 93 GLN A O 1
ATOM 771 N N . PHE A 1 94 ? 10.718 10.421 -13.444 1.00 93.00 94 PHE A N 1
ATOM 772 C CA . PHE A 1 94 ? 12.167 10.357 -13.269 1.00 93.00 94 PHE A CA 1
ATOM 773 C C . PHE A 1 94 ? 12.935 11.151 -14.322 1.00 93.00 94 PHE A C 1
ATOM 775 O O . PHE A 1 94 ? 13.901 11.815 -13.955 1.00 93.00 94 PHE A O 1
ATOM 782 N N . ASN A 1 95 ? 12.477 11.179 -15.576 1.00 92.25 95 ASN A N 1
ATOM 783 C CA . ASN A 1 95 ? 13.026 12.055 -16.611 1.00 92.25 95 ASN A CA 1
ATOM 784 C C . ASN A 1 95 ? 13.023 13.514 -16.149 1.00 92.25 95 ASN A C 1
ATOM 786 O O . ASN A 1 95 ? 14.059 14.173 -16.206 1.00 92.25 95 ASN A O 1
ATOM 790 N N . ASN A 1 96 ? 11.894 13.982 -15.607 1.00 91.81 96 ASN A N 1
ATOM 791 C CA . ASN A 1 96 ? 11.760 15.346 -15.094 1.00 91.81 96 ASN A CA 1
ATOM 792 C C . ASN A 1 96 ? 12.629 15.599 -13.854 1.00 91.81 96 ASN A C 1
ATOM 794 O O . ASN A 1 96 ? 13.208 16.671 -13.710 1.00 91.81 96 ASN A O 1
ATOM 798 N N . ARG A 1 97 ? 12.726 14.624 -12.941 1.00 91.56 97 ARG A N 1
ATOM 799 C CA . ARG A 1 97 ? 13.481 14.778 -11.686 1.00 91.56 97 ARG A CA 1
ATOM 800 C C . ARG A 1 97 ? 14.999 14.718 -11.884 1.00 91.56 97 ARG A C 1
ATOM 802 O O . ARG A 1 97 ? 15.728 15.392 -11.165 1.00 91.56 97 ARG A O 1
ATOM 809 N N . LEU A 1 98 ? 15.472 13.889 -12.811 1.00 89.44 98 LEU A N 1
ATOM 810 C CA . LEU A 1 98 ? 16.890 13.555 -12.993 1.00 89.44 98 LEU A CA 1
ATOM 811 C C . LEU A 1 98 ? 17.482 14.112 -14.303 1.00 89.44 98 LEU A C 1
ATOM 813 O O . LEU A 1 98 ? 18.647 13.843 -14.604 1.00 89.44 98 LEU A O 1
ATOM 817 N N . ASN A 1 99 ? 16.701 14.895 -15.060 1.00 89.62 99 ASN A N 1
ATOM 818 C CA . ASN A 1 99 ? 17.043 15.419 -16.388 1.00 89.62 99 ASN A CA 1
ATOM 819 C C . ASN A 1 99 ? 17.524 14.310 -17.341 1.00 89.62 99 ASN A C 1
ATOM 821 O O . ASN A 1 99 ? 18.615 14.385 -17.909 1.00 89.62 99 ASN A O 1
ATOM 825 N N . LEU A 1 100 ? 16.726 13.247 -17.465 1.00 90.62 100 LEU A N 1
ATOM 826 C CA . LEU A 1 100 ? 17.001 12.110 -18.351 1.00 90.62 100 LEU A CA 1
ATOM 827 C C . LEU A 1 100 ? 16.188 12.227 -19.648 1.00 90.62 100 LEU A C 1
ATOM 829 O O . LEU A 1 100 ? 15.238 13.003 -19.745 1.00 90.62 100 LEU A O 1
ATOM 833 N N . SER A 1 101 ? 16.573 11.457 -20.662 1.00 91.44 101 SER A N 1
ATOM 834 C CA . SER A 1 101 ? 15.908 11.409 -21.971 1.00 91.44 101 SER A CA 1
ATOM 835 C C . SER A 1 101 ? 15.511 9.977 -22.326 1.00 91.44 101 SER A C 1
ATOM 837 O O . SER A 1 101 ? 15.837 9.467 -23.402 1.00 91.44 101 SER A O 1
ATOM 839 N N . ILE A 1 102 ? 14.843 9.304 -21.388 1.00 92.06 102 ILE A N 1
ATOM 840 C CA . ILE A 1 102 ? 14.324 7.950 -21.586 1.00 92.06 102 ILE A CA 1
ATOM 841 C C . ILE A 1 102 ? 12.999 8.039 -22.342 1.00 92.06 102 ILE A C 1
ATOM 843 O O . ILE A 1 102 ? 12.086 8.744 -21.919 1.00 92.06 102 ILE A O 1
ATOM 847 N N . THR A 1 103 ? 12.886 7.338 -23.465 1.00 89.62 103 THR A N 1
ATOM 848 C CA . THR A 1 103 ? 11.712 7.401 -24.350 1.00 89.62 103 THR A CA 1
ATOM 849 C C . THR A 1 103 ? 10.657 6.345 -24.032 1.00 89.62 103 THR A C 1
ATOM 851 O O . THR A 1 103 ? 9.515 6.489 -24.458 1.00 89.62 103 THR A O 1
ATOM 854 N N . GLY A 1 104 ? 11.014 5.299 -23.285 1.00 91.00 104 GLY A N 1
ATOM 855 C CA . GLY A 1 104 ? 10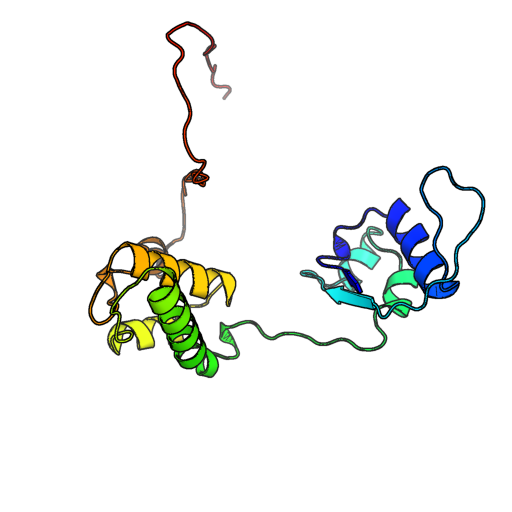.104 4.218 -22.920 1.00 91.00 104 GLY A CA 1
ATOM 856 C C . GLY A 1 104 ? 10.836 2.945 -22.508 1.00 91.00 104 GLY A C 1
ATOM 857 O O . GLY A 1 104 ? 12.016 2.978 -22.160 1.00 91.00 104 GLY A O 1
ATOM 858 N N . ILE A 1 105 ? 10.118 1.830 -22.567 1.00 92.62 105 ILE A N 1
ATOM 859 C CA . ILE A 1 105 ? 10.617 0.466 -22.356 1.00 92.62 105 ILE A CA 1
ATOM 860 C C . ILE A 1 105 ? 10.421 -0.277 -23.680 1.00 92.62 105 ILE A C 1
ATOM 862 O O . ILE A 1 105 ? 9.429 -0.024 -24.364 1.00 92.62 105 ILE A O 1
ATOM 866 N N . ASP A 1 106 ? 11.358 -1.141 -24.057 1.00 93.75 106 ASP A N 1
ATOM 867 C CA . ASP A 1 106 ? 11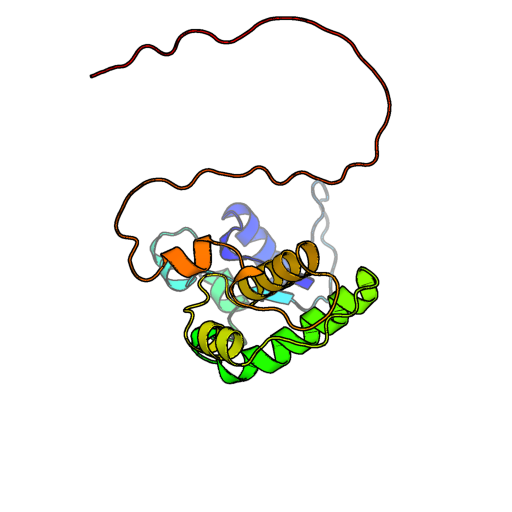.215 -1.980 -25.246 1.00 93.75 106 ASP A CA 1
ATOM 868 C C . ASP A 1 106 ? 10.145 -3.075 -25.067 1.00 93.75 106 ASP A C 1
ATOM 870 O O . ASP A 1 106 ? 9.818 -3.501 -23.956 1.00 93.75 106 ASP A O 1
ATOM 874 N N . ASP A 1 107 ? 9.593 -3.555 -26.182 1.00 91.00 107 ASP A N 1
ATOM 875 C CA . ASP A 1 107 ? 8.472 -4.504 -26.166 1.00 91.00 107 ASP A CA 1
ATOM 876 C C . ASP A 1 107 ? 8.822 -5.825 -25.462 1.00 91.00 107 ASP A C 1
ATOM 878 O O . ASP A 1 107 ? 7.979 -6.415 -24.782 1.00 91.00 107 ASP A O 1
ATOM 882 N N . GLU A 1 108 ? 10.074 -6.280 -25.582 1.00 90.50 108 GLU A N 1
ATOM 883 C CA . GLU A 1 108 ? 10.539 -7.519 -24.954 1.00 90.50 108 GLU A CA 1
ATOM 884 C C . GLU A 1 108 ? 10.512 -7.411 -23.423 1.00 90.50 108 GLU A C 1
ATOM 886 O O . GLU A 1 108 ? 10.022 -8.305 -22.729 1.00 90.50 108 GLU A O 1
ATOM 891 N N . THR A 1 109 ? 10.983 -6.285 -22.888 1.00 90.69 109 THR A N 1
ATOM 892 C CA . THR A 1 109 ? 10.945 -6.011 -21.452 1.00 90.69 109 THR A CA 1
ATOM 893 C C . THR A 1 109 ? 9.529 -5.763 -20.955 1.00 90.69 109 THR A C 1
ATOM 895 O O . THR A 1 109 ? 9.176 -6.211 -19.865 1.00 90.69 109 THR A O 1
ATOM 898 N N . MET A 1 110 ? 8.687 -5.086 -21.738 1.00 91.69 110 MET A N 1
ATOM 899 C CA . MET A 1 110 ? 7.288 -4.885 -21.361 1.00 91.69 110 MET A CA 1
ATOM 900 C C . MET A 1 110 ? 6.556 -6.227 -21.236 1.00 91.69 110 MET A C 1
ATOM 902 O O . MET A 1 110 ? 5.839 -6.453 -20.263 1.00 91.69 110 MET A O 1
ATOM 906 N N . LEU A 1 111 ? 6.802 -7.159 -22.163 1.00 90.12 111 LEU A N 1
ATOM 907 C CA . LEU A 1 111 ? 6.259 -8.515 -22.089 1.00 90.12 111 LEU A CA 1
ATOM 908 C C . LEU A 1 111 ? 6.756 -9.270 -20.847 1.00 90.12 111 LEU A C 1
ATOM 910 O O . LEU A 1 111 ? 5.987 -10.015 -20.233 1.00 90.12 111 LEU A O 1
ATOM 914 N N . PHE A 1 112 ? 8.026 -9.085 -20.476 1.00 89.56 112 PHE A N 1
ATOM 915 C CA . PHE A 1 112 ? 8.580 -9.626 -19.236 1.00 89.56 112 PHE A CA 1
ATOM 916 C C . PHE A 1 112 ? 7.863 -9.044 -18.007 1.00 89.56 112 PHE A C 1
ATOM 918 O O . PHE A 1 112 ? 7.379 -9.801 -17.165 1.00 89.56 112 PHE A O 1
ATOM 925 N N . PHE A 1 113 ? 7.681 -7.723 -17.946 1.00 90.19 113 PHE A N 1
ATOM 926 C CA . PHE A 1 113 ? 6.958 -7.054 -16.862 1.00 90.19 113 PHE A CA 1
ATOM 927 C C . PHE A 1 113 ? 5.506 -7.512 -16.737 1.00 90.19 113 PHE A C 1
ATOM 929 O O . PHE A 1 113 ? 5.035 -7.705 -15.620 1.00 90.19 113 PHE A O 1
ATOM 936 N N . SER A 1 114 ? 4.801 -7.752 -17.843 1.00 87.00 114 SER A N 1
ATOM 937 C CA . SER A 1 114 ? 3.426 -8.266 -17.800 1.00 87.00 114 SER A CA 1
ATOM 938 C C . SER A 1 114 ? 3.318 -9.688 -17.239 1.00 87.00 114 SER A C 1
ATOM 940 O O . SER A 1 114 ? 2.260 -10.060 -16.738 1.00 87.00 114 SER A O 1
ATOM 942 N N . LYS A 1 115 ? 4.382 -10.497 -17.326 1.00 87.19 115 LYS A N 1
ATOM 943 C CA . LYS A 1 115 ? 4.405 -11.887 -16.832 1.00 87.19 115 LYS A CA 1
ATOM 944 C C . LYS A 1 115 ? 5.002 -12.025 -15.433 1.00 87.19 115 LYS A C 1
ATOM 946 O O . LYS A 1 115 ? 4.808 -13.058 -14.792 1.00 87.19 115 LYS A O 1
ATOM 951 N N . TYR A 1 116 ? 5.745 -11.024 -14.978 1.00 87.62 116 TYR A N 1
ATOM 952 C CA . TYR A 1 116 ? 6.417 -11.048 -13.688 1.00 87.62 116 TYR A CA 1
ATOM 953 C C . TYR A 1 116 ? 5.398 -10.962 -12.527 1.00 87.62 116 TYR A C 1
ATOM 955 O O . TYR A 1 116 ? 4.414 -10.226 -12.624 1.00 87.62 116 TYR A O 1
ATOM 963 N N . PRO A 1 117 ? 5.581 -11.709 -11.419 1.00 84.00 117 PRO A N 1
ATOM 964 C CA . PRO A 1 117 ? 4.584 -11.811 -10.347 1.00 84.00 117 PRO A CA 1
ATOM 965 C C . PRO A 1 117 ? 4.433 -10.553 -9.477 1.00 84.00 117 PRO A C 1
ATOM 967 O O . PRO A 1 117 ? 3.411 -10.421 -8.801 1.00 84.00 117 PRO A O 1
ATOM 970 N N . TRP A 1 118 ? 5.425 -9.653 -9.473 1.00 89.69 118 TRP A N 1
ATOM 971 C CA . TRP A 1 118 ? 5.438 -8.395 -8.709 1.00 89.69 118 TRP A CA 1
ATOM 972 C C . TRP A 1 118 ? 5.067 -8.568 -7.228 1.00 89.69 118 TRP A C 1
ATOM 974 O O . TRP A 1 118 ? 4.070 -8.014 -6.752 1.00 89.69 118 TRP A O 1
ATOM 984 N N . ALA A 1 119 ? 5.866 -9.331 -6.475 1.00 85.50 119 ALA A N 1
ATOM 985 C CA . ALA A 1 119 ? 5.629 -9.578 -5.051 1.00 85.50 119 ALA A CA 1
ATOM 986 C C . ALA A 1 119 ? 5.561 -8.276 -4.225 1.00 85.50 119 ALA A C 1
ATOM 988 O O . ALA A 1 119 ? 4.741 -8.159 -3.310 1.00 85.50 119 ALA A O 1
ATOM 989 N N . GLY A 1 120 ? 6.359 -7.264 -4.579 1.00 85.62 120 GLY A N 1
ATOM 990 C CA . GLY A 1 120 ? 6.326 -5.931 -3.971 1.00 85.62 120 GLY A CA 1
ATOM 991 C C . GLY A 1 120 ? 5.368 -4.945 -4.653 1.00 85.62 120 GLY A C 1
ATOM 992 O O . GLY A 1 120 ? 5.358 -3.759 -4.307 1.00 85.62 120 GLY A O 1
ATOM 993 N N . ASN A 1 121 ? 4.533 -5.412 -5.588 1.00 91.31 121 ASN A N 1
ATOM 994 C CA . ASN A 1 121 ? 3.545 -4.627 -6.329 1.00 91.31 121 ASN A CA 1
ATOM 995 C C . ASN A 1 121 ? 4.152 -3.343 -6.932 1.00 91.31 121 ASN A C 1
ATOM 997 O O . ASN A 1 121 ? 5.263 -3.325 -7.456 1.00 91.31 121 ASN A O 1
ATOM 1001 N N . VAL A 1 122 ? 3.424 -2.232 -6.821 1.00 91.50 122 VAL A N 1
ATOM 1002 C CA . VAL A 1 122 ? 3.804 -0.918 -7.346 1.00 91.50 122 VAL A CA 1
ATOM 1003 C C . VAL A 1 122 ? 5.111 -0.392 -6.731 1.00 91.50 122 VAL A C 1
ATOM 1005 O O . VAL A 1 122 ? 5.831 0.356 -7.390 1.00 91.50 122 VAL A O 1
ATOM 1008 N N . ARG A 1 123 ? 5.453 -0.782 -5.490 1.00 91.00 123 ARG A N 1
ATOM 1009 C CA . ARG A 1 123 ? 6.724 -0.377 -4.859 1.00 91.00 123 ARG A CA 1
ATOM 1010 C C . ARG A 1 123 ? 7.912 -1.021 -5.568 1.00 91.00 123 ARG A C 1
ATOM 1012 O O . ARG A 1 123 ? 8.865 -0.324 -5.891 1.00 91.00 123 ARG A O 1
ATOM 1019 N N . GLU A 1 124 ? 7.825 -2.318 -5.846 1.00 92.19 124 GLU A N 1
ATOM 1020 C CA . GLU A 1 124 ? 8.852 -3.037 -6.606 1.00 92.19 124 GLU A CA 1
ATOM 1021 C C . GLU A 1 124 ? 8.970 -2.487 -8.028 1.00 92.19 124 GLU A C 1
ATOM 1023 O O . GLU A 1 124 ? 10.070 -2.133 -8.443 1.00 92.19 124 GLU A O 1
ATOM 1028 N N . LEU A 1 125 ? 7.842 -2.294 -8.726 1.00 92.81 125 LEU A N 1
ATOM 1029 C CA . LEU A 1 125 ? 7.829 -1.697 -10.064 1.00 92.81 125 LEU A CA 1
ATOM 1030 C C . LEU A 1 125 ? 8.548 -0.347 -10.091 1.00 92.81 125 LEU A C 1
ATOM 1032 O O . LEU A 1 125 ? 9.429 -0.122 -10.917 1.00 92.81 125 LEU A O 1
ATOM 1036 N N . ARG A 1 126 ? 8.210 0.551 -9.161 1.00 94.12 126 ARG A N 1
ATOM 1037 C CA . ARG A 1 126 ? 8.855 1.862 -9.068 1.00 94.12 126 ARG A CA 1
ATOM 1038 C C . ARG A 1 126 ? 10.365 1.741 -8.855 1.00 94.12 126 ARG A C 1
ATOM 1040 O O . ARG A 1 126 ? 11.108 2.449 -9.527 1.00 94.12 126 ARG A O 1
ATOM 1047 N N . ASN A 1 127 ? 10.803 0.869 -7.948 1.00 93.62 127 ASN A N 1
ATOM 1048 C CA . ASN A 1 127 ? 12.223 0.681 -7.638 1.00 93.62 127 ASN A CA 1
ATOM 1049 C C . ASN A 1 127 ? 13.005 0.154 -8.846 1.00 93.62 127 ASN A C 1
ATOM 1051 O O . ASN A 1 127 ? 14.128 0.580 -9.092 1.00 93.62 127 ASN A O 1
ATOM 1055 N N . VAL A 1 128 ? 12.404 -0.747 -9.618 1.00 93.50 128 VAL A N 1
ATOM 1056 C CA . VAL A 1 128 ? 13.007 -1.327 -10.823 1.00 93.50 128 VAL A CA 1
ATOM 1057 C C . VAL A 1 128 ? 13.165 -0.278 -11.914 1.00 93.50 128 VAL A C 1
ATOM 1059 O O . VAL A 1 128 ? 14.230 -0.177 -12.517 1.00 93.50 128 VAL A O 1
ATOM 1062 N N . ILE A 1 129 ? 12.140 0.552 -12.129 1.00 92.56 129 ILE A N 1
ATOM 1063 C CA . ILE A 1 129 ? 12.237 1.677 -13.065 1.00 92.56 129 ILE A CA 1
ATOM 1064 C C . ILE A 1 129 ? 13.268 2.703 -12.578 1.00 92.56 129 ILE A C 1
ATOM 1066 O O . ILE A 1 129 ? 14.044 3.211 -13.380 1.00 92.56 129 ILE A O 1
ATOM 1070 N N . GLU A 1 130 ? 13.317 3.004 -11.279 1.00 92.31 130 GLU A N 1
ATOM 1071 C CA . GLU A 1 130 ? 14.322 3.914 -10.713 1.00 92.31 130 GLU A CA 1
ATOM 1072 C C . GLU A 1 130 ? 15.747 3.387 -10.923 1.00 92.31 130 GLU A C 1
ATOM 1074 O O . GLU A 1 130 ? 16.622 4.142 -11.350 1.00 92.31 130 GLU A O 1
ATOM 1079 N N . TYR A 1 131 ? 15.963 2.088 -10.705 1.00 91.88 131 TYR A N 1
ATOM 1080 C CA . TYR A 1 131 ? 17.230 1.416 -10.979 1.00 91.88 131 TYR A CA 1
ATOM 1081 C C . TYR A 1 131 ? 17.614 1.510 -12.462 1.00 91.88 131 TYR A C 1
ATOM 1083 O O . TYR A 1 131 ? 18.716 1.958 -12.782 1.00 91.88 131 TYR A O 1
ATOM 1091 N N . ALA A 1 132 ? 16.689 1.193 -13.373 1.00 91.25 132 ALA A N 1
ATOM 1092 C CA . ALA A 1 132 ? 16.932 1.283 -14.811 1.00 91.25 132 ALA A CA 1
ATOM 1093 C C . ALA A 1 132 ? 17.273 2.713 -15.261 1.00 91.25 132 ALA A C 1
ATOM 1095 O O . ALA A 1 132 ? 18.205 2.915 -16.039 1.00 91.25 132 ALA A O 1
ATOM 1096 N N . CYS A 1 133 ? 16.590 3.720 -14.708 1.00 89.44 133 CYS A N 1
ATOM 1097 C CA . CYS A 1 133 ? 16.896 5.136 -14.929 1.00 89.44 133 CYS A CA 1
ATOM 1098 C C . CYS A 1 133 ? 18.265 5.560 -14.365 1.00 89.44 133 CYS A C 1
ATOM 1100 O O . CYS A 1 133 ? 18.854 6.533 -14.838 1.00 89.44 133 CYS A O 1
ATOM 1102 N N . SER A 1 134 ? 18.775 4.865 -13.344 1.00 88.50 134 SER A N 1
ATOM 1103 C CA . SER A 1 134 ? 20.109 5.118 -12.791 1.00 88.50 134 SER A CA 1
ATOM 1104 C C . SER A 1 134 ? 21.219 4.546 -13.673 1.00 88.50 134 SER A C 1
ATOM 1106 O O . SER A 1 134 ? 22.303 5.125 -13.734 1.00 88.50 134 SER A O 1
ATOM 1108 N N . ILE A 1 135 ? 20.966 3.425 -14.354 1.00 88.56 135 ILE A N 1
ATOM 1109 C CA . ILE A 1 135 ? 21.919 2.802 -15.285 1.00 88.56 135 ILE A CA 1
ATOM 1110 C C . ILE A 1 135 ? 21.908 3.524 -16.629 1.00 88.56 135 ILE A C 1
ATOM 1112 O O . ILE A 1 135 ? 22.959 3.825 -17.201 1.00 88.56 135 ILE A O 1
ATOM 1116 N N . LYS A 1 136 ? 20.712 3.818 -17.139 1.00 88.75 136 LYS A N 1
ATOM 1117 C CA . LYS A 1 136 ? 20.509 4.332 -18.487 1.00 88.75 136 LYS A CA 1
ATOM 1118 C C . LYS A 1 136 ? 19.886 5.709 -18.454 1.00 88.75 136 LYS A C 1
ATOM 1120 O O . LYS A 1 136 ? 18.832 5.923 -17.871 1.00 88.75 136 LYS A O 1
ATOM 1125 N N . ARG A 1 137 ? 20.526 6.652 -19.146 1.00 85.62 137 ARG A N 1
ATOM 1126 C CA . ARG A 1 137 ? 20.094 8.058 -19.156 1.00 85.62 137 ARG A CA 1
ATOM 1127 C C . ARG A 1 137 ? 19.343 8.473 -20.419 1.00 85.62 137 ARG A C 1
ATOM 1129 O O . ARG A 1 137 ? 18.676 9.504 -20.401 1.00 85.62 137 ARG A O 1
ATOM 1136 N N . ILE A 1 138 ? 19.470 7.714 -21.512 1.00 89.69 138 ILE A N 1
ATOM 1137 C CA . ILE A 1 138 ? 18.924 8.058 -22.834 1.00 89.69 138 ILE A CA 1
ATOM 1138 C C . ILE A 1 138 ? 18.402 6.796 -23.537 1.00 89.69 138 ILE A C 1
ATOM 1140 O O . ILE A 1 138 ? 19.043 5.744 -23.482 1.00 89.69 138 ILE A O 1
ATOM 1144 N N . GLY A 1 139 ? 17.277 6.923 -24.246 1.00 90.69 139 GLY A N 1
ATOM 1145 C CA . GLY A 1 139 ? 16.716 5.877 -25.108 1.00 90.69 139 GLY A CA 1
ATOM 1146 C C . GLY A 1 139 ? 15.689 4.988 -24.404 1.00 90.69 139 GLY A C 1
ATOM 1147 O O . GLY A 1 139 ? 15.035 5.423 -23.463 1.00 90.69 139 GLY A O 1
ATOM 1148 N N . MET A 1 140 ? 15.518 3.751 -24.875 1.00 92.06 140 MET A N 1
ATOM 1149 C CA . MET A 1 140 ? 14.554 2.800 -24.302 1.00 92.06 140 MET A CA 1
ATOM 1150 C C . MET A 1 140 ? 15.210 1.908 -23.248 1.00 92.06 140 MET A C 1
ATOM 1152 O O . MET A 1 140 ? 16.321 1.437 -23.473 1.00 92.06 140 MET A O 1
ATOM 1156 N N . ILE A 1 141 ? 14.540 1.659 -22.124 1.00 91.38 141 ILE A N 1
ATOM 1157 C CA . ILE A 1 141 ? 14.946 0.667 -21.115 1.00 91.38 141 ILE A CA 1
ATOM 1158 C C . ILE A 1 141 ? 14.823 -0.733 -21.725 1.00 91.38 141 ILE A C 1
ATOM 1160 O O . ILE A 1 141 ? 13.821 -1.014 -22.371 1.00 91.38 141 ILE A O 1
ATOM 1164 N N . THR A 1 142 ? 15.838 -1.573 -21.516 1.00 91.50 142 THR A N 1
ATOM 1165 C CA . THR A 1 142 ? 15.914 -2.962 -22.000 1.00 91.50 142 THR A CA 1
ATOM 1166 C C . THR A 1 142 ? 16.148 -3.942 -20.849 1.00 91.50 142 THR A C 1
ATOM 1168 O O . THR A 1 142 ? 16.497 -3.523 -19.746 1.00 91.50 142 THR A O 1
ATOM 1171 N N . GLN A 1 143 ? 16.056 -5.255 -21.097 1.00 87.06 143 GLN A N 1
ATOM 1172 C CA . GLN A 1 143 ? 16.275 -6.290 -20.070 1.00 87.06 143 GLN A CA 1
ATOM 1173 C C . GLN A 1 143 ? 17.640 -6.218 -19.367 1.00 87.06 143 GLN A C 1
ATOM 1175 O O . GLN A 1 143 ? 17.772 -6.683 -18.237 1.00 87.06 143 GLN A O 1
ATOM 1180 N N . ARG A 1 144 ? 18.650 -5.626 -20.016 1.00 86.69 144 ARG A N 1
ATOM 1181 C CA . ARG A 1 144 ? 19.997 -5.428 -19.450 1.00 86.69 144 ARG A CA 1
ATOM 1182 C C . ARG A 1 144 ? 20.070 -4.292 -18.435 1.00 86.69 144 ARG A C 1
ATOM 1184 O O . ARG A 1 144 ? 21.035 -4.205 -17.689 1.00 86.69 144 ARG A O 1
ATOM 1191 N N . ASP A 1 145 ? 19.085 -3.401 -18.459 1.00 87.94 145 ASP A N 1
ATOM 1192 C CA . ASP A 1 145 ? 19.017 -2.224 -17.597 1.00 87.94 145 ASP A CA 1
ATOM 1193 C C . ASP A 1 145 ? 18.201 -2.516 -16.316 1.00 87.94 145 ASP A C 1
ATOM 1195 O O . ASP A 1 145 ? 18.039 -1.646 -15.464 1.00 87.94 145 ASP A O 1
ATOM 1199 N N . ILE A 1 146 ? 17.664 -3.732 -16.179 1.00 88.25 146 ILE A N 1
ATOM 1200 C CA . ILE A 1 146 ? 16.821 -4.181 -15.062 1.00 88.25 146 ILE A CA 1
ATOM 1201 C C . ILE A 1 146 ? 17.672 -4.944 -14.040 1.00 88.25 146 ILE A C 1
ATOM 1203 O O . ILE A 1 146 ? 18.647 -5.580 -14.435 1.00 88.25 146 ILE A O 1
ATOM 1207 N N . PRO A 1 147 ? 17.328 -4.914 -12.736 1.00 86.44 147 PRO A N 1
ATOM 1208 C CA . PRO A 1 147 ? 18.074 -5.656 -11.727 1.00 86.44 147 PRO A CA 1
ATOM 1209 C C . PRO A 1 147 ? 18.150 -7.166 -11.995 1.00 86.44 147 PRO A C 1
ATOM 1211 O O . PRO A 1 147 ? 17.141 -7.805 -12.296 1.00 86.44 147 PRO A O 1
ATOM 1214 N N . ASP A 1 148 ? 19.323 -7.755 -11.749 1.00 82.62 148 ASP A N 1
ATOM 1215 C CA . ASP A 1 148 ? 19.585 -9.183 -11.986 1.00 82.62 148 ASP A CA 1
ATOM 1216 C C . ASP A 1 148 ? 18.660 -10.124 -11.195 1.00 82.62 148 ASP A C 1
ATOM 1218 O O . ASP A 1 148 ? 18.327 -11.210 -11.672 1.00 82.62 148 ASP A O 1
ATOM 1222 N N . TYR A 1 149 ? 18.188 -9.706 -10.011 1.00 81.62 149 TYR A N 1
ATOM 1223 C CA . TYR A 1 149 ? 17.289 -10.515 -9.173 1.00 81.62 149 TYR A CA 1
ATOM 1224 C C . TYR A 1 149 ? 15.957 -10.846 -9.853 1.00 81.62 149 TYR A C 1
ATOM 1226 O O . TYR A 1 149 ? 15.345 -11.855 -9.523 1.00 81.62 149 TYR A O 1
ATOM 1234 N N . MET A 1 150 ? 15.526 -10.057 -10.838 1.00 80.19 150 MET A N 1
ATOM 1235 C CA . MET A 1 150 ? 14.279 -10.325 -11.556 1.00 80.19 150 MET A CA 1
ATOM 1236 C C . MET A 1 150 ? 14.410 -11.502 -12.527 1.00 80.19 150 MET A C 1
ATOM 1238 O O . MET A 1 150 ? 13.433 -12.194 -12.806 1.00 80.19 150 MET A O 1
ATOM 1242 N N . HIS A 1 151 ? 15.622 -11.760 -13.021 1.00 74.44 151 HIS A N 1
ATOM 1243 C CA . HIS A 1 151 ? 15.910 -12.879 -13.923 1.00 74.44 151 HIS A CA 1
ATOM 1244 C C . HIS A 1 151 ? 16.042 -14.214 -13.171 1.00 74.44 151 HIS A C 1
ATOM 1246 O O . HIS A 1 151 ? 15.901 -15.285 -13.764 1.00 74.44 151 HIS A O 1
ATOM 1252 N N . LEU A 1 152 ? 16.271 -14.157 -11.854 1.00 61.59 152 LEU A N 1
ATOM 1253 C CA . LEU A 1 152 ? 16.521 -15.310 -10.981 1.00 61.59 152 LEU A CA 1
ATOM 1254 C C . LEU A 1 152 ? 15.242 -16.087 -10.597 1.00 61.59 152 LEU A C 1
ATOM 1256 O O . LEU A 1 152 ? 15.311 -17.287 -10.320 1.00 61.59 152 LEU A O 1
ATOM 1260 N N . ASP A 1 153 ? 14.064 -15.462 -10.665 1.00 53.19 153 ASP A N 1
ATOM 1261 C CA . ASP A 1 153 ? 12.803 -16.034 -10.157 1.00 53.19 153 ASP A CA 1
ATOM 1262 C C . ASP A 1 153 ? 12.195 -17.160 -11.010 1.00 53.19 153 ASP A C 1
ATOM 1264 O O . ASP A 1 153 ? 11.241 -17.819 -10.592 1.00 53.19 153 ASP A O 1
ATOM 1268 N N . SER A 1 154 ? 12.763 -17.462 -12.181 1.00 46.16 154 SER A N 1
ATOM 1269 C CA . SER A 1 154 ? 12.329 -18.626 -12.964 1.00 46.16 154 SER A CA 1
ATOM 1270 C C . SER A 1 154 ? 12.886 -19.962 -12.444 1.00 46.16 154 SER A C 1
ATOM 1272 O O . SER A 1 154 ? 12.413 -21.012 -12.883 1.00 46.16 154 SER A O 1
ATOM 1274 N N . ASN A 1 155 ? 13.846 -19.965 -11.499 1.00 41.78 155 ASN A N 1
ATOM 1275 C CA . ASN A 1 155 ? 14.455 -21.214 -11.013 1.00 41.78 155 ASN A CA 1
ATOM 1276 C C . ASN A 1 155 ? 15.031 -21.202 -9.578 1.00 41.78 155 ASN A C 1
ATOM 1278 O O . ASN A 1 155 ? 15.818 -22.083 -9.231 1.00 41.78 155 ASN A O 1
ATOM 1282 N N . TYR A 1 156 ? 14.665 -20.250 -8.715 1.00 42.84 156 TYR A N 1
ATOM 1283 C CA . TYR A 1 156 ? 15.273 -20.140 -7.383 1.00 42.84 156 TYR A CA 1
ATOM 1284 C C . TYR A 1 156 ? 14.548 -20.978 -6.311 1.00 42.84 156 TYR A C 1
ATOM 1286 O O . TYR A 1 156 ? 13.786 -20.482 -5.481 1.00 42.84 156 TYR A O 1
ATOM 1294 N N . LYS A 1 157 ? 14.816 -22.291 -6.310 1.00 37.12 157 LYS A N 1
ATOM 1295 C CA . LYS A 1 157 ? 14.915 -23.048 -5.057 1.00 37.12 157 LYS A CA 1
ATOM 1296 C C . LYS A 1 157 ? 16.364 -22.932 -4.589 1.00 37.12 157 LYS A C 1
ATOM 1298 O O . LYS A 1 157 ? 17.253 -23.450 -5.251 1.00 37.12 157 LYS A O 1
ATOM 1303 N N . ASP A 1 158 ? 16.522 -22.352 -3.407 1.00 36.47 158 ASP A N 1
ATOM 1304 C CA . ASP A 1 158 ? 17.672 -22.489 -2.511 1.00 36.47 158 ASP A CA 1
ATOM 1305 C C . ASP A 1 158 ? 18.801 -21.428 -2.578 1.00 36.47 158 ASP A C 1
ATOM 1307 O O . ASP A 1 158 ? 19.441 -21.193 -3.598 1.00 36.47 158 ASP A O 1
ATOM 1311 N N . SER A 1 159 ? 19.073 -20.903 -1.375 1.00 38.12 159 SER A N 1
ATOM 1312 C CA . SER A 1 159 ? 20.346 -20.389 -0.848 1.00 38.12 159 SER A CA 1
ATOM 1313 C C . SER A 1 159 ? 20.877 -18.987 -1.205 1.00 38.12 159 SER A C 1
ATOM 1315 O O . SER A 1 159 ? 21.679 -18.806 -2.115 1.00 38.12 159 SER A O 1
ATOM 1317 N N . SER A 1 160 ? 20.645 -18.086 -0.235 1.00 45.03 160 SER A N 1
ATOM 1318 C CA . SER A 1 160 ? 21.451 -16.905 0.137 1.00 45.03 160 SER A CA 1
ATOM 1319 C C . SER A 1 160 ? 21.281 -15.646 -0.718 1.00 45.03 160 SER A C 1
ATOM 1321 O O . SER A 1 160 ? 21.849 -15.538 -1.799 1.00 45.03 160 SER A O 1
ATOM 1323 N N . MET A 1 161 ? 20.621 -14.622 -0.159 1.00 32.94 161 MET A N 1
ATOM 1324 C CA . MET A 1 161 ? 20.735 -13.254 -0.674 1.00 32.94 161 MET A CA 1
ATOM 1325 C C . MET A 1 161 ? 21.195 -12.277 0.409 1.00 32.94 161 MET A C 1
ATOM 1327 O O . MET A 1 161 ? 20.577 -12.133 1.466 1.00 32.94 161 MET A O 1
ATOM 1331 N N . CYS A 1 162 ? 22.324 -11.640 0.098 1.00 29.45 162 CYS A N 1
ATOM 1332 C CA . CYS A 1 162 ? 22.981 -10.574 0.836 1.00 29.45 162 CYS A CA 1
ATOM 1333 C C . CYS A 1 162 ? 22.080 -9.344 0.981 1.00 29.45 162 CYS A C 1
ATOM 1335 O O . CYS A 1 162 ? 21.456 -8.892 0.022 1.00 29.45 162 CYS A O 1
ATOM 1337 N N . ILE A 1 163 ? 22.098 -8.753 2.173 1.00 33.00 163 ILE A N 1
ATOM 1338 C CA . ILE A 1 163 ? 21.594 -7.404 2.419 1.00 33.00 163 ILE A CA 1
ATOM 1339 C C . ILE A 1 163 ? 22.619 -6.431 1.825 1.00 33.00 163 ILE A C 1
ATOM 1341 O O . ILE A 1 163 ? 23.753 -6.375 2.294 1.00 33.00 163 ILE A O 1
ATOM 1345 N N . VAL A 1 164 ? 22.239 -5.678 0.795 1.00 36.00 164 VAL A N 1
ATOM 1346 C CA . VAL A 1 164 ? 22.992 -4.492 0.361 1.00 36.00 164 VAL A CA 1
ATOM 1347 C C . VAL A 1 164 ? 22.449 -3.289 1.126 1.00 36.00 164 VAL A C 1
ATOM 1349 O O . VAL A 1 164 ? 21.264 -2.970 1.033 1.00 36.00 164 VAL A O 1
ATOM 1352 N N . GLU A 1 165 ? 23.310 -2.664 1.931 1.00 29.39 165 GLU A N 1
ATOM 1353 C CA . GLU A 1 165 ? 22.998 -1.470 2.715 1.00 29.39 165 GLU A CA 1
ATOM 1354 C C . GLU A 1 165 ? 22.484 -0.333 1.823 1.00 29.39 165 GLU A C 1
ATOM 1356 O O . GLU A 1 165 ? 23.107 0.047 0.830 1.00 29.39 165 GLU A O 1
ATOM 1361 N N . ALA A 1 166 ? 21.354 0.252 2.221 1.00 31.17 166 ALA A N 1
ATOM 1362 C CA . ALA A 1 166 ? 20.860 1.495 1.657 1.00 31.17 166 ALA A CA 1
ATOM 1363 C C . ALA A 1 166 ? 21.828 2.627 2.029 1.00 31.17 166 ALA A C 1
ATOM 1365 O O . ALA A 1 166 ? 21.806 3.133 3.150 1.00 31.17 166 ALA A O 1
ATOM 1366 N N . SER A 1 167 ? 22.682 3.038 1.091 1.00 31.11 167 SER A N 1
ATOM 1367 C CA . SER A 1 167 ? 23.499 4.236 1.266 1.00 31.11 167 SER A CA 1
ATOM 1368 C C . SER A 1 167 ? 22.581 5.456 1.199 1.00 31.11 167 SER A C 1
ATOM 1370 O O . SER A 1 167 ? 22.141 5.887 0.133 1.00 31.11 167 SER A O 1
ATOM 1372 N N . SER A 1 168 ? 22.273 6.019 2.362 1.00 31.41 168 SER A N 1
ATOM 1373 C CA . SER A 1 168 ? 21.750 7.371 2.486 1.00 31.41 168 SER A CA 1
ATOM 1374 C C . SER A 1 168 ? 22.718 8.350 1.816 1.00 31.41 168 SER A C 1
ATOM 1376 O O . SER A 1 168 ? 23.863 8.487 2.242 1.00 31.41 168 SER A O 1
ATOM 1378 N N . LEU A 1 169 ? 22.254 9.057 0.784 1.00 33.53 169 LEU A N 1
ATOM 1379 C CA . LEU A 1 169 ? 22.889 10.277 0.285 1.00 33.53 169 LEU A CA 1
ATOM 1380 C C . LEU A 1 169 ? 22.819 11.346 1.388 1.00 33.53 169 LEU A C 1
ATOM 1382 O O . LEU A 1 169 ? 21.872 12.129 1.449 1.00 33.53 169 LEU A O 1
ATOM 1386 N N . SER A 1 170 ? 23.810 11.369 2.280 1.00 32.81 170 SER A N 1
ATOM 1387 C CA . SER A 1 170 ? 24.064 12.492 3.179 1.00 32.81 170 SER A CA 1
ATOM 1388 C C . SER A 1 170 ? 25.238 13.310 2.656 1.00 32.81 170 SER A C 1
ATOM 1390 O O . SER A 1 170 ? 26.365 12.831 2.538 1.00 32.81 170 SER A O 1
ATOM 1392 N N . VAL A 1 171 ? 24.913 14.559 2.341 1.00 31.09 171 VAL A N 1
ATOM 1393 C CA . VAL A 1 171 ? 25.799 15.682 2.038 1.00 31.09 171 VAL A CA 1
ATOM 1394 C C . VAL A 1 171 ? 26.949 15.738 3.046 1.00 31.09 171 VAL A C 1
ATOM 1396 O O . VAL A 1 171 ? 26.739 15.579 4.246 1.00 31.09 171 VAL A O 1
ATOM 1399 N N . GLY A 1 172 ? 28.166 15.916 2.536 1.00 30.11 172 GLY A N 1
ATOM 1400 C CA . GLY A 1 172 ? 29.385 15.783 3.319 1.00 30.11 172 GLY A CA 1
ATOM 1401 C C . GLY A 1 172 ? 29.610 16.851 4.385 1.00 30.11 172 GLY A C 1
ATOM 1402 O O . GLY A 1 172 ? 29.105 17.960 4.282 1.00 30.11 172 GLY A O 1
ATOM 1403 N N . THR A 1 173 ? 30.481 16.502 5.333 1.00 27.31 173 THR A N 1
ATOM 1404 C CA . THR A 1 173 ? 31.453 17.388 5.989 1.00 27.31 173 THR A CA 1
ATOM 1405 C C . THR A 1 173 ? 32.544 16.529 6.642 1.00 27.31 173 THR A C 1
ATOM 1407 O O . THR A 1 173 ? 32.237 15.675 7.463 1.00 27.31 173 THR A O 1
ATOM 1410 N N . SER A 1 174 ? 33.793 16.803 6.259 1.00 27.22 174 SER A N 1
ATOM 1411 C CA . SER A 1 174 ? 34.988 16.922 7.113 1.00 27.22 174 SER A CA 1
ATOM 1412 C C . SER A 1 174 ? 35.420 15.759 8.027 1.00 27.22 174 SER A C 1
ATOM 1414 O O . SER A 1 174 ? 34.834 15.523 9.072 1.00 27.22 174 SER A O 1
ATOM 1416 N N . SER A 1 175 ? 36.569 15.171 7.655 1.00 29.42 175 SER A N 1
ATOM 1417 C CA . SER A 1 175 ? 37.722 14.792 8.503 1.00 29.42 175 SER A CA 1
ATOM 1418 C C . SER A 1 175 ? 37.471 14.155 9.878 1.00 29.42 175 SER A C 1
ATOM 1420 O O . SER A 1 175 ? 37.001 14.851 10.766 1.00 29.42 175 SER A O 1
ATOM 1422 N N . ILE A 1 176 ? 37.969 12.928 10.093 1.00 29.91 176 ILE A N 1
ATOM 1423 C CA . ILE A 1 176 ? 38.793 12.521 11.255 1.00 29.91 176 ILE A CA 1
ATOM 1424 C C . ILE A 1 176 ? 39.465 11.166 10.947 1.00 29.91 176 ILE A C 1
ATOM 1426 O O . ILE A 1 176 ? 38.867 10.263 10.368 1.00 29.91 176 ILE A O 1
ATOM 1430 N N . SER A 1 177 ? 40.745 11.100 11.302 1.00 27.75 177 SER A N 1
ATOM 1431 C CA . SER A 1 177 ? 41.709 10.004 11.220 1.00 27.75 177 SER A CA 1
ATOM 1432 C C . SER A 1 177 ? 41.432 8.845 12.188 1.00 27.75 177 SER A C 1
ATOM 1434 O O . SER A 1 177 ? 40.919 9.071 13.278 1.00 27.75 177 SER A O 1
ATOM 1436 N N . GLU A 1 178 ? 41.861 7.646 11.775 1.00 29.34 178 GLU A N 1
ATOM 1437 C CA . GLU A 1 178 ? 42.461 6.548 12.563 1.00 29.34 178 GLU A CA 1
ATOM 1438 C C . GLU A 1 178 ? 42.092 6.420 14.058 1.00 29.34 178 GLU A C 1
ATOM 1440 O O . GLU A 1 178 ? 42.515 7.234 14.875 1.00 29.34 178 GLU A O 1
ATOM 1445 N N . ASN A 1 179 ? 41.440 5.314 14.447 1.00 27.98 179 ASN A N 1
ATOM 1446 C CA . ASN A 1 179 ? 42.095 4.243 15.221 1.00 27.98 179 ASN A CA 1
ATOM 1447 C C . ASN A 1 179 ? 41.137 3.130 15.694 1.00 27.98 179 ASN A C 1
ATOM 1449 O O . ASN A 1 179 ? 40.057 3.384 16.212 1.00 27.98 179 ASN A O 1
ATOM 1453 N N . GLU A 1 180 ? 41.655 1.907 15.552 1.00 28.20 180 GLU A N 1
ATOM 1454 C CA . GLU A 1 180 ? 41.605 0.762 16.471 1.00 28.20 180 GLU A CA 1
ATOM 1455 C C . GLU A 1 180 ? 40.291 0.085 16.923 1.00 28.20 180 GLU A C 1
ATOM 1457 O O . GLU A 1 180 ? 39.451 0.633 17.625 1.00 28.20 180 GLU A O 1
ATOM 1462 N N . SER A 1 181 ? 40.319 -1.238 16.685 1.00 26.47 181 SER A N 1
ATOM 1463 C CA . SER A 1 181 ? 39.988 -2.314 17.633 1.00 26.47 181 SER A CA 1
ATOM 1464 C C . SER A 1 181 ? 38.516 -2.574 17.946 1.00 26.47 181 SER A C 1
ATOM 1466 O O . SER A 1 181 ? 37.913 -1.844 18.709 1.00 26.47 181 SER A O 1
ATOM 1468 N N . TYR A 1 182 ? 37.976 -3.686 17.425 1.00 26.95 182 TYR A N 1
ATOM 1469 C CA . TYR A 1 182 ? 37.225 -4.730 18.158 1.00 26.95 182 TYR A CA 1
ATOM 1470 C C . TYR A 1 182 ? 36.598 -5.710 17.143 1.00 26.95 182 TYR A C 1
ATOM 1472 O O . TYR A 1 182 ? 35.492 -5.498 16.662 1.00 26.95 182 TYR A O 1
ATOM 1480 N N . VAL A 1 183 ? 37.276 -6.821 16.828 1.00 29.50 183 VAL A N 1
ATOM 1481 C CA . VAL A 1 183 ? 36.602 -8.025 16.302 1.00 29.50 183 VAL A CA 1
ATOM 1482 C C . VAL A 1 183 ? 37.127 -9.227 17.070 1.00 29.50 183 VAL A C 1
ATOM 1484 O O . VAL A 1 183 ? 38.220 -9.742 16.834 1.00 29.50 183 VAL A O 1
ATOM 1487 N N . GLN A 1 184 ? 36.335 -9.637 18.052 1.00 30.77 184 GLN A N 1
ATOM 1488 C CA . GLN A 1 184 ? 36.573 -10.806 18.877 1.00 30.77 184 GLN A CA 1
ATOM 1489 C C . GLN A 1 184 ? 35.951 -12.029 18.187 1.00 30.77 184 GLN A C 1
ATOM 1491 O O . GLN A 1 184 ? 34.749 -12.084 17.954 1.00 30.77 184 GLN A O 1
ATOM 1496 N N . LYS A 1 185 ? 36.833 -12.973 17.838 1.00 30.62 185 LYS A N 1
ATOM 1497 C CA . LYS A 1 185 ? 36.645 -14.418 17.610 1.00 30.62 185 LYS A CA 1
ATOM 1498 C C . LYS A 1 185 ? 35.210 -14.959 17.735 1.00 30.62 185 LYS A C 1
ATOM 1500 O O . LYS A 1 185 ? 34.685 -15.080 18.839 1.00 30.62 185 LYS A O 1
ATOM 1505 N N . VAL A 1 186 ? 34.677 -15.461 16.620 1.00 32.31 186 VAL A N 1
ATOM 1506 C CA . VAL A 1 186 ? 33.559 -16.414 16.603 1.00 32.31 186 VAL A CA 1
ATOM 1507 C C . VAL A 1 186 ? 34.126 -17.836 16.687 1.00 32.31 186 VAL A C 1
ATOM 1509 O O . VAL A 1 186 ? 34.925 -18.251 15.850 1.00 32.31 186 VAL A O 1
ATOM 1512 N N . ILE A 1 187 ? 33.730 -18.556 17.736 1.00 29.59 187 ILE A N 1
ATOM 1513 C CA . ILE A 1 187 ? 33.910 -20.002 17.933 1.00 29.59 187 ILE A CA 1
ATOM 1514 C C . ILE A 1 187 ? 32.697 -20.697 17.288 1.00 29.59 187 ILE A C 1
ATOM 1516 O O . ILE A 1 187 ? 31.582 -20.233 17.530 1.00 29.59 187 ILE A O 1
ATOM 1520 N N . PRO A 1 188 ? 32.846 -21.791 16.518 1.00 32.44 188 PRO A N 1
ATOM 1521 C CA . PRO A 1 188 ? 31.698 -22.554 16.046 1.00 32.44 188 PRO A CA 1
ATOM 1522 C C . PRO A 1 188 ? 31.283 -23.596 17.097 1.00 32.44 188 PRO A C 1
ATOM 1524 O O . PRO A 1 188 ? 32.129 -24.290 17.665 1.00 32.44 188 PRO A O 1
ATOM 1527 N N . LEU A 1 189 ? 29.979 -23.719 17.344 1.00 32.00 189 LEU A N 1
ATOM 1528 C CA . LEU A 1 189 ? 29.382 -24.847 18.061 1.00 32.00 189 LEU A CA 1
ATOM 1529 C C . LEU A 1 189 ? 28.601 -25.709 17.061 1.00 32.00 189 LEU A C 1
ATOM 1531 O O . LEU A 1 189 ? 27.694 -25.197 16.414 1.00 32.00 189 LEU A O 1
ATOM 1535 N N . GLN A 1 190 ? 29.060 -26.965 16.987 1.00 44.19 190 GLN A N 1
ATOM 1536 C CA . GLN A 1 190 ? 28.453 -28.245 16.568 1.00 44.19 190 GLN A CA 1
ATOM 1537 C C . GLN A 1 190 ? 27.397 -28.273 15.460 1.00 44.19 190 GLN A C 1
ATOM 1539 O O . GLN A 1 190 ? 26.271 -27.785 15.680 1.00 44.19 190 GLN A O 1
#

Sequence (190 aa):
MFLDEVNSIPLNLQGKLLRALENHAIRRVGETFERETDVRIIASTNEMLYKMLERGEFRRDLLYRLKVASFTIPPLRDRADDIPLLCNHYITQFNNRLNLSITGIDDETMLFFSKYPWAGNVRELRNVIEYACSIKRIGMITQRDIPDYMHLDSNYKDSSMCIVEASSLSVGTSSISENESYVQKVIPLQ

Radius of gyration: 24.02 Å; chains: 1; bounding box: 60×46×58 Å

Secondary structure (DSSP, 8-state):
-EES-GGGS-HHHHHHHHHHHHHSEE--TT--S-EE-----EE--SS-HHHHHHTTSS-HHHHHHHTTS------GGGGGGGHHHHHHHHHHHHHHHHT-EEEEE-HHHHHHHHHS--TTHHHHHHHHHHHHHHH--EEEE-GGGS-THHHHTTT--S---------------------------PPP--

pLDDT: mean 78.17, std 22.87, range [26.47, 95.19]